Protein 3NZB (pdb70)

Radius of gyration: 16.57 Å; Cα contacts (8 Å, |Δi|>4): 378; chains: 1; bounding box: 36×42×30 Å

Foldseek 3Di:
DLLPAFEEEEAEAEPQQFGAAPLEGPDDDPVVVVVVLLQQFDDDDVCVVAEGEEEEEEVSVVVHDPPVCPPPPPHQYEYADQDPDDDDDDNHHYYPAPSRVSVVCCVQADPVDRHHYDHYYYYDDQVNLVRSVVDPRHWKYWYKYKHDCPDHDGGRDDSCVDPVNPVFKDWDDQVVVCVNSVHDDDAAWDDDDPITIGIIMITGDD

Structure (mmCIF, N/CA/C/O backbone):
data_3NZB
#
_entry.id   3NZB
#
_cell.length_a   36.860
_cell.length_b   42.709
_cell.length_c   60.585
_cell.angle_alpha   90.00
_cell.angle_beta   94.62
_cell.angle_gamma   90.00
#
_symmetry.space_group_name_H-M   'P 1 21 1'
#
loop_
_entity.id
_entity.type
_entity.pdbx_description
1 polymer 'Dihydrofolate reductase'
2 non-polymer 'ethyl 6-{3-[(2,4-diamino-5-methylpyrido[2,3-d]pyrimidin-6-yl)methyl]-4-methoxyphenoxy}hexanoate'
3 non-polymer 'NADPH DIHYDRO-NICOTINAMIDE-ADENINE-DINUCLEOTIDE PHOSPHATE'
4 water water
#
loop_
_atom_site.group_PDB
_atom_site.id
_atom_site.type_symbol
_atom_site.label_atom_id
_atom_site.label_alt_id
_atom_site.label_comp_id
_atom_site.label_asym_id
_atom_site.label_entity_id
_atom_site.label_seq_id
_atom_site.pdbx_PDB_ins_code
_atom_site.Cartn_x
_atom_site.Cartn_y
_atom_site.Cartn_z
_atom_site.occupancy
_atom_site.B_iso_or_equiv
_atom_site.auth_seq_id
_atom_site.auth_comp_id
_atom_site.auth_asym_id
_atom_site.auth_atom_id
_atom_site.pdbx_PDB_model_num
ATOM 1 N N . MET A 1 1 ? -9.687 14.420 27.040 0.00 58.13 1 MET X N 1
ATOM 2 C CA . MET A 1 1 ? -9.210 15.240 25.881 0.00 58.43 1 MET X CA 1
ATOM 3 C C . MET A 1 1 ? -7.755 14.970 25.490 0.00 58.02 1 MET X C 1
ATOM 4 O O . MET A 1 1 ? -7.075 15.839 24.929 0.00 58.47 1 MET X O 1
ATOM 9 N N . ASN A 1 2 ? -7.279 13.761 25.763 0.00 56.95 2 ASN X N 1
ATOM 10 C CA . ASN A 1 2 ? -5.884 13.440 25.510 0.00 56.18 2 ASN X CA 1
ATOM 11 C C . ASN A 1 2 ? -5.734 11.965 25.169 0.00 55.04 2 ASN X C 1
ATOM 12 O O . ASN A 1 2 ? -4.762 11.564 24.536 0.00 55.09 2 ASN X O 1
ATOM 17 N N . GLN A 1 3 ? -6.785 11.231 25.541 0.00 53.61 3 GLN X N 1
ATOM 18 C CA . GLN A 1 3 ? -6.928 9.800 25.367 0.00 51.86 3 GLN X CA 1
ATOM 19 C C . GLN A 1 3 ? -7.777 9.519 24.091 0.00 50.12 3 GLN X C 1
ATOM 20 O O . GLN A 1 3 ? -8.723 8.755 24.139 0.00 50.17 3 GLN X O 1
ATOM 26 N N . GLN A 1 4 ? -7.456 10.162 22.964 0.00 47.17 4 GLN X N 1
ATOM 27 C CA . GLN A 1 4 ? -8.274 9.988 21.758 0.00 44.71 4 GLN X CA 1
ATOM 28 C C . GLN A 1 4 ? -7.479 9.359 20.602 0.00 42.02 4 GLN X C 1
ATOM 29 O O . GLN A 1 4 ? -7.596 9.785 19.437 0.00 42.70 4 GLN X O 1
ATOM 35 N N . LYS A 1 5 ? -6.442 8.410 21.065 1.00 28.00 5 LYS X N 1
ATOM 36 C CA . LYS A 1 5 ? -6.297 7.380 20.009 1.00 27.42 5 LYS X CA 1
ATOM 37 C C . LYS A 1 5 ? -5.557 6.212 20.675 1.00 25.67 5 LYS X C 1
ATOM 38 O O . LYS A 1 5 ? -4.817 6.421 21.633 1.00 23.84 5 LYS X O 1
ATOM 44 N N . SER A 1 6 ? -5.766 5.009 20.153 1.00 24.73 6 SER X N 1
ATOM 45 C CA . SER A 1 6 ? -4.852 3.881 20.474 1.00 21.97 6 SER X CA 1
ATOM 46 C C . SER A 1 6 ? -3.430 4.158 19.970 1.00 21.85 6 SER X C 1
ATOM 47 O O . SER A 1 6 ? -3.164 4.846 18.986 1.00 21.71 6 SER X O 1
ATOM 50 N N . LEU A 1 7 ? -2.488 3.491 20.594 1.00 17.29 7 LEU X N 1
ATOM 51 C CA . LEU A 1 7 ? -1.094 3.432 20.090 1.00 14.75 7 LEU X CA 1
ATOM 52 C C . LEU A 1 7 ? -0.835 2.074 19.490 1.00 13.33 7 LEU X C 1
ATOM 53 O O . LEU A 1 7 ? -1.383 1.061 20.012 1.00 12.96 7 LEU X O 1
ATOM 58 N N . THR A 1 8 ? 0.061 2.091 18.499 1.00 13.22 8 THR X N 1
ATOM 59 C CA . THR A 1 8 ? 0.617 0.882 17.864 1.00 11.47 8 THR X CA 1
ATOM 60 C C . THR A 1 8 ? 2.108 0.868 17.994 1.00 12.60 8 THR X C 1
ATOM 61 O O . THR A 1 8 ? 2.741 1.894 17.744 1.00 15.21 8 THR X O 1
ATOM 65 N N . LEU A 1 9 ? 2.707 -0.242 18.394 1.00 10.89 9 LEU X N 1
ATOM 66 C CA . LEU A 1 9 ? 4.149 -0.428 18.407 1.00 12.31 9 LEU X CA 1
ATOM 67 C C . LEU A 1 9 ? 4.588 -1.202 17.195 1.00 11.25 9 LEU X C 1
ATOM 68 O O . LEU A 1 9 ? 3.896 -2.145 16.825 1.00 12.19 9 LEU X O 1
ATOM 73 N N . ILE A 1 10 ? 5.675 -0.864 16.546 1.00 11.38 10 ILE X N 1
ATOM 74 C CA . ILE A 1 10 ? 6.181 -1.657 15.430 1.00 11.72 10 ILE X CA 1
ATOM 75 C C . ILE A 1 10 ? 7.669 -1.961 15.741 1.00 10.40 10 ILE X C 1
ATOM 76 O O . ILE A 1 10 ? 8.443 -1.054 16.161 1.00 13.24 10 ILE X O 1
ATOM 81 N N . VAL A 1 11 ? 8.019 -3.209 15.535 1.00 12.30 11 VAL X N 1
ATOM 82 C CA . VAL A 1 11 ? 9.289 -3.771 15.943 1.00 11.90 11 VAL X CA 1
ATOM 83 C C . VAL A 1 11 ? 9.673 -4.974 15.085 1.00 11.42 11 VAL X C 1
ATOM 84 O O . VAL A 1 11 ? 8.784 -5.685 14.576 1.00 12.60 11 VAL X O 1
ATOM 88 N N . ALA A 1 12 ? 10.979 -5.126 14.839 1.00 13.45 12 ALA X N 1
ATOM 89 C CA . ALA A 1 12 ? 11.584 -6.345 14.288 1.00 13.41 12 ALA X CA 1
ATOM 90 C C . ALA A 1 12 ? 12.404 -6.978 15.387 1.00 12.87 12 ALA X C 1
ATOM 91 O O . ALA A 1 12 ? 13.223 -6.276 16.060 1.00 14.27 12 ALA X O 1
ATOM 93 N N . LEU A 1 13 ? 12.203 -8.256 15.636 1.00 12.14 13 LEU X N 1
ATOM 94 C CA . LEU A 1 13 ? 12.801 -8.901 16.766 1.00 15.04 13 LEU X CA 1
ATOM 95 C C . LEU A 1 13 ? 13.116 -10.383 16.512 1.00 14.64 13 LEU X C 1
ATOM 96 O O . LEU A 1 13 ? 12.399 -11.067 15.747 1.00 14.66 13 LEU X O 1
ATOM 101 N N . THR A 1 14 ? 14.164 -10.892 17.173 1.00 15.79 14 THR X N 1
ATOM 102 C CA . THR A 1 14 ? 14.472 -12.314 17.052 1.00 16.10 14 THR X CA 1
ATOM 103 C C . THR A 1 14 ? 13.521 -13.133 17.898 1.00 17.21 14 THR X C 1
ATOM 104 O O . THR A 1 14 ? 12.758 -12.608 18.760 1.00 16.08 14 THR X O 1
ATOM 108 N N . THR A 1 15 ? 13.608 -14.443 17.710 1.00 18.40 15 THR X N 1
ATOM 109 C CA . THR A 1 15 ? 12.874 -15.379 18.570 1.00 19.45 15 THR X CA 1
ATOM 110 C C . THR A 1 15 ? 13.324 -15.358 20.031 1.00 20.53 15 THR X C 1
ATOM 111 O O . THR A 1 15 ? 12.656 -15.930 20.912 1.00 23.46 15 THR X O 1
ATOM 115 N N . SER A 1 16 ? 14.455 -14.712 20.336 1.00 18.71 16 SER X N 1
ATOM 116 C CA . SER A 1 16 ? 14.845 -14.455 21.692 1.00 18.28 16 SER X CA 1
ATOM 117 C C . SER A 1 16 ? 14.626 -13.047 22.138 1.00 16.67 16 SER X C 1
ATOM 118 O O . SER A 1 16 ? 15.219 -12.604 23.156 1.00 18.16 16 SER X O 1
ATOM 121 N N . TYR A 1 17 ? 13.845 -12.284 21.323 1.00 15.57 17 TYR X N 1
ATOM 122 C CA . TYR A 1 17 ? 13.431 -10.891 21.651 1.00 15.40 17 TYR X CA 1
ATOM 123 C C . TYR A 1 17 ? 14.521 -9.848 21.454 1.00 13.88 17 TYR X C 1
ATOM 124 O O . TYR A 1 17 ? 14.480 -8.754 21.932 1.00 15.04 17 TYR X O 1
ATOM 133 N N . GLY A 1 18 ? 15.568 -10.326 20.766 1.00 14.94 18 GLY X N 1
ATOM 134 C CA . GLY A 1 18 ? 16.662 -9.423 20.384 1.00 15.33 18 GLY X CA 1
ATOM 135 C C . GLY A 1 18 ? 16.268 -8.333 19.426 1.00 13.17 18 GLY X C 1
ATOM 136 O O . GLY A 1 18 ? 15.667 -8.683 18.398 1.00 15.82 18 GLY X O 1
ATOM 137 N N . ILE A 1 19 ? 16.549 -7.045 19.705 1.00 13.96 19 ILE X N 1
ATOM 138 C CA . ILE A 1 19 ? 16.192 -5.951 18.799 1.00 15.28 19 ILE X CA 1
ATOM 139 C C . ILE A 1 19 ? 17.394 -5.106 18.307 1.00 17.00 19 ILE X C 1
ATOM 140 O O . ILE A 1 19 ? 17.264 -4.338 17.397 1.00 17.24 19 ILE X O 1
ATOM 145 N N . GLY A 1 20 ? 18.526 -5.232 19.006 1.00 19.40 20 GLY X N 1
ATOM 146 C CA . GLY A 1 20 ? 19.579 -4.309 18.628 1.00 21.32 20 GLY X CA 1
ATOM 147 C C . GLY A 1 20 ? 20.907 -4.781 19.128 1.00 21.48 20 GLY X C 1
ATOM 148 O O . GLY A 1 20 ? 20.978 -5.613 19.963 1.00 21.94 20 GLY X O 1
ATOM 149 N N . ARG A 1 21 ? 21.934 -4.244 18.475 1.00 25.47 21 ARG X N 1
ATOM 150 C CA . ARG A 1 21 ? 23.337 -4.558 18.729 1.00 27.74 21 ARG X CA 1
ATOM 151 C C . ARG A 1 21 ? 24.187 -3.357 18.368 1.00 29.71 21 ARG X C 1
ATOM 152 O O . ARG A 1 21 ? 24.025 -2.713 17.303 1.00 28.13 21 ARG X O 1
ATOM 160 N N . SER A 1 22 ? 25.091 -3.067 19.297 1.00 31.06 22 SER X N 1
ATOM 161 C CA . SER A 1 22 ? 26.136 -2.072 19.137 1.00 32.39 22 SER X CA 1
ATOM 162 C C . SER A 1 22 ? 25.534 -0.774 18.638 1.00 33.08 22 SER X C 1
ATOM 163 O O . SER A 1 22 ? 26.080 -0.179 17.732 1.00 36.33 22 SER X O 1
ATOM 166 N N . ASN A 1 23 ? 24.411 -0.348 19.248 1.00 33.87 23 ASN X N 1
ATOM 167 C CA . ASN A 1 23 ? 23.551 0.812 18.847 1.00 33.58 23 ASN X CA 1
ATOM 168 C C . ASN A 1 23 ? 22.993 0.881 17.394 1.00 32.62 23 ASN X C 1
ATOM 169 O O . ASN A 1 23 ? 22.657 1.952 16.878 1.00 32.71 23 ASN X O 1
ATOM 174 N N . SER A 1 24 ? 22.816 -0.274 16.758 1.00 31.73 24 SER X N 1
ATOM 175 C CA . SER A 1 24 ? 22.147 -0.317 15.454 1.00 30.50 24 SER X CA 1
ATOM 176 C C . SER A 1 24 ? 21.310 -1.624 15.347 1.00 28.18 24 SER X C 1
ATOM 177 O O . SER A 1 24 ? 21.142 -2.308 16.331 1.00 27.17 24 SER X O 1
ATOM 180 N N . LEU A 1 25 ? 20.871 -1.977 14.139 1.00 29.53 25 LEU X N 1
ATOM 181 C CA . LEU A 1 25 ? 20.208 -3.285 13.873 1.00 29.66 25 LEU X CA 1
ATOM 182 C C . LEU A 1 25 ? 21.175 -4.376 13.523 1.00 31.71 25 LEU X C 1
ATOM 183 O O . LEU A 1 25 ? 22.055 -4.148 12.692 1.00 34.39 25 LEU X O 1
ATOM 188 N N . PRO A 1 26 ? 21.017 -5.592 14.083 1.00 31.48 26 PRO X N 1
ATOM 189 C CA . PRO A 1 26 ? 22.123 -6.378 13.565 1.00 32.05 26 PRO X CA 1
ATOM 190 C C . PRO A 1 26 ? 21.704 -7.286 12.448 1.00 30.23 26 PRO X C 1
ATOM 191 O O . PRO A 1 26 ? 22.094 -8.460 12.411 1.00 30.16 26 PRO X O 1
ATOM 195 N N . TRP A 1 27 ? 20.937 -6.737 11.525 1.00 29.13 27 TRP X N 1
ATOM 196 C CA . TRP A 1 27 ? 20.630 -7.422 10.290 1.00 27.55 27 TRP X CA 1
ATOM 197 C C . TRP A 1 27 ? 20.525 -6.317 9.260 1.00 30.08 27 TRP X C 1
ATOM 198 O O . TRP A 1 27 ? 20.361 -5.119 9.612 1.00 31.21 27 TRP X O 1
ATOM 209 N N . LYS A 1 28 ? 20.539 -6.736 8.000 1.00 31.68 28 LYS X N 1
ATOM 210 C CA . LYS A 1 28 ? 20.449 -5.884 6.814 1.00 32.51 28 LYS X CA 1
ATOM 211 C C . LYS A 1 28 ? 19.304 -6.397 5.918 1.00 32.72 28 LYS X C 1
ATOM 212 O O . LYS A 1 28 ? 19.474 -7.322 5.078 1.00 33.33 28 LYS X O 1
ATOM 218 N N . LEU A 1 29 ? 18.111 -5.860 6.136 1.00 30.25 29 LEU X N 1
ATOM 219 C CA . LEU A 1 29 ? 16.910 -6.318 5.430 1.00 29.66 29 LEU X CA 1
ATOM 220 C C . LEU A 1 29 ? 16.127 -5.186 4.706 1.00 29.45 29 LEU X C 1
ATOM 221 O O . LEU A 1 29 ? 15.216 -4.591 5.268 1.00 28.24 29 LEU X O 1
ATOM 226 N N . LYS A 1 30 ? 16.453 -4.880 3.446 1.00 27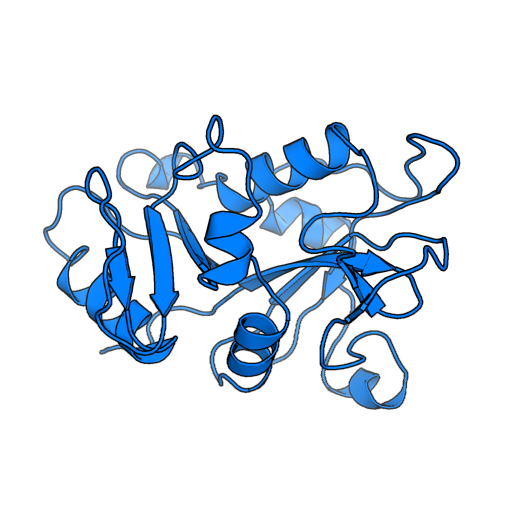.73 30 LYS X N 1
ATOM 227 C CA . LYS A 1 30 ? 15.808 -3.772 2.790 1.00 27.54 30 LYS X CA 1
ATOM 228 C C . LYS A 1 30 ? 14.296 -3.937 2.628 1.00 25.88 30 LYS X C 1
ATOM 229 O O . LYS A 1 30 ? 13.586 -2.972 2.756 1.00 26.13 30 LYS X O 1
ATOM 235 N N . LYS A 1 31 ? 13.813 -5.149 2.378 1.00 25.88 31 LYS X N 1
ATOM 236 C C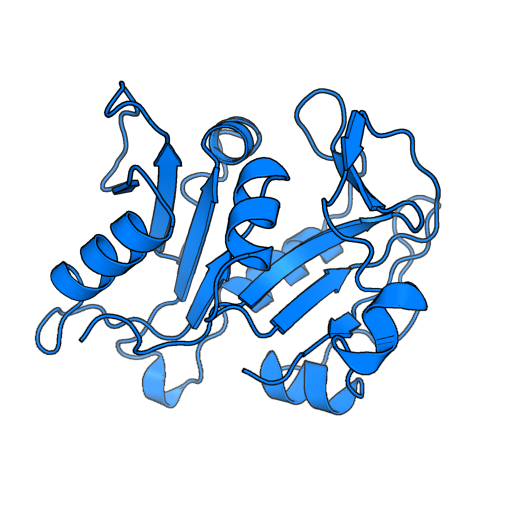A . LYS A 1 31 ? 12.354 -5.347 2.250 1.00 25.94 31 LYS X CA 1
ATOM 237 C C . LYS A 1 31 ? 11.630 -5.102 3.598 1.00 23.47 31 LYS X C 1
ATOM 238 O O . LYS A 1 31 ? 10.523 -4.545 3.617 1.00 24.67 31 LYS X O 1
ATOM 244 N N . GLU A 1 32 ? 12.289 -5.542 4.673 1.00 24.25 32 GLU X N 1
ATOM 245 C CA . GLU A 1 32 ? 11.764 -5.332 6.046 1.00 21.79 32 GLU X CA 1
ATOM 246 C C . GLU A 1 32 ? 11.706 -3.849 6.342 1.00 23.72 32 GLU X C 1
ATOM 247 O O . GLU A 1 32 ? 10.698 -3.376 6.820 1.00 21.18 32 GLU X O 1
ATOM 253 N N . ILE A 1 33 ? 12.743 -3.104 5.986 1.00 21.59 33 ILE X N 1
ATOM 254 C CA . ILE A 1 33 ? 12.617 -1.634 6.115 1.00 24.09 33 ILE X CA 1
ATOM 255 C C . ILE A 1 33 ? 11.499 -1.033 5.252 1.00 21.94 33 ILE X C 1
ATOM 256 O O . ILE A 1 33 ? 10.756 -0.144 5.673 1.00 22.84 33 ILE X O 1
ATOM 261 N N . SER A 1 34 ? 11.332 -1.554 4.025 1.00 23.13 34 SER X N 1
ATOM 262 C CA . SER A 1 34 ? 10.269 -1.029 3.179 1.00 23.31 34 SER X CA 1
ATOM 263 C C . SER A 1 34 ? 8.909 -1.316 3.743 1.00 21.81 34 SER X C 1
ATOM 264 O O . SER A 1 34 ? 7.993 -0.549 3.587 1.00 21.60 34 SER X O 1
ATOM 267 N N . TYR A 1 35 ? 8.797 -2.480 4.398 1.00 22.15 35 TYR X N 1
ATOM 268 C CA . TYR A 1 35 ? 7.565 -2.768 5.168 1.00 19.87 35 TYR X CA 1
ATOM 269 C C . TYR A 1 35 ? 7.303 -1.739 6.327 1.00 18.44 35 TYR X C 1
ATOM 270 O O . TYR A 1 35 ? 6.201 -1.242 6.490 1.00 17.88 35 TYR X O 1
ATOM 279 N N . PHE A 1 36 ? 8.342 -1.526 7.103 1.00 19.36 36 PHE X N 1
ATOM 280 C CA . PHE A 1 36 ? 8.231 -0.542 8.172 1.00 20.02 36 PHE X CA 1
ATOM 281 C C . PHE A 1 36 ? 7.784 0.803 7.622 1.00 20.93 36 PHE X C 1
ATOM 282 O O . PHE A 1 36 ? 6.836 1.422 8.091 1.00 20.64 36 PHE X O 1
ATOM 290 N N . LYS A 1 37 ? 8.407 1.198 6.504 1.00 21.67 37 LYS X N 1
ATOM 291 C CA . LYS A 1 37 ? 8.013 2.457 5.833 1.00 24.01 37 LYS X CA 1
ATOM 292 C C . LYS A 1 37 ? 6.530 2.430 5.348 1.00 24.24 37 LYS X C 1
ATOM 293 O O . LYS A 1 37 ? 5.743 3.377 5.584 1.00 23.86 37 LYS X O 1
ATOM 299 N N . ARG A 1 38 ? 6.101 1.352 4.658 1.00 22.74 38 ARG X N 1
ATOM 300 C CA . ARG A 1 38 ? 4.727 1.278 4.177 1.00 24.61 38 ARG X CA 1
ATOM 301 C C . ARG A 1 38 ? 3.777 1.357 5.346 1.00 24.13 38 ARG X C 1
ATOM 302 O O . ARG A 1 38 ? 2.732 2.023 5.321 1.00 23.92 38 ARG X O 1
ATOM 310 N N . VAL A 1 39 ? 4.070 0.563 6.375 1.00 21.99 39 VAL X N 1
ATOM 311 C CA . VAL A 1 39 ? 3.109 0.544 7.459 1.00 21.94 39 VAL X CA 1
ATOM 312 C C . VAL A 1 39 ? 3.030 1.889 8.195 1.00 20.80 39 VAL X C 1
ATOM 313 O O . VAL A 1 39 ? 1.927 2.367 8.489 1.00 19.57 39 VAL X O 1
ATOM 317 N N . THR A 1 40 ? 4.197 2.405 8.531 1.00 21.02 40 THR X N 1
ATOM 318 C CA . THR A 1 40 ? 4.193 3.708 9.265 1.00 21.63 40 THR X CA 1
ATOM 319 C C . THR A 1 40 ? 3.689 4.868 8.437 1.00 23.33 40 THR X C 1
ATOM 320 O O . THR A 1 40 ? 3.239 5.858 9.033 1.00 24.34 40 THR X O 1
ATOM 324 N N . SER A 1 41 ? 3.606 4.702 7.095 1.00 24.06 41 SER X N 1
ATOM 325 C CA . SER A 1 41 ? 3.185 5.844 6.230 1.00 26.85 41 SER X CA 1
ATOM 326 C C . SER A 1 41 ? 1.762 5.766 5.767 1.00 28.11 41 SER X C 1
ATOM 327 O O . SER A 1 41 ? 1.192 6.792 5.389 1.00 31.11 41 SER X O 1
ATOM 330 N N . PHE A 1 42 ? 1.180 4.568 5.793 1.00 29.34 42 PHE X N 1
ATOM 331 C CA . PHE A 1 42 ? -0.148 4.256 5.231 1.00 30.60 42 PHE X CA 1
ATOM 332 C C . PHE A 1 42 ? -1.322 5.001 5.867 1.00 31.15 42 PHE X C 1
ATOM 333 O O . PHE A 1 42 ? -1.631 4.858 7.074 1.00 30.29 42 PHE X O 1
ATOM 341 N N . VAL A 1 43 ? -2.006 5.797 5.043 1.00 30.77 43 VAL X N 1
ATOM 342 C CA . VAL A 1 43 ? -3.217 6.461 5.470 1.00 29.83 43 VAL X CA 1
ATOM 343 C C . VAL A 1 43 ? -4.296 6.142 4.427 1.00 31.35 43 VAL X C 1
ATOM 344 O O . VAL A 1 43 ? -4.020 6.290 3.284 1.00 33.06 43 VAL X O 1
ATOM 348 N N . PRO A 1 44 ? -5.496 5.693 4.833 1.00 33.17 44 PRO X N 1
ATOM 349 C CA . PRO A 1 44 ? -6.619 5.547 3.883 1.00 33.94 44 PRO X CA 1
ATOM 350 C C . PRO A 1 44 ? -6.823 6.784 2.987 1.00 34.48 44 PRO X C 1
ATOM 351 O O . PRO A 1 44 ? -6.725 7.933 3.433 1.00 33.42 44 PRO X O 1
ATOM 355 N N . THR A 1 45 ? -7.180 6.505 1.741 1.00 33.40 45 THR X N 1
ATOM 356 C CA . THR A 1 45 ? -7.128 7.511 0.670 1.00 33.41 45 THR X CA 1
ATOM 357 C C . THR A 1 45 ? -8.036 8.715 0.921 1.00 32.77 45 THR X C 1
ATOM 358 O O . THR A 1 45 ? -7.609 9.872 0.746 1.00 33.00 45 THR X O 1
ATOM 362 N N . PHE A 1 46 ? -9.258 8.475 1.380 1.00 32.87 46 PHE X N 1
ATOM 363 C CA . PHE A 1 46 ? -10.180 9.572 1.587 1.00 34.09 46 PHE X CA 1
ATOM 364 C C . PHE A 1 46 ? -9.645 10.564 2.622 1.00 34.63 46 PHE X C 1
ATOM 365 O O . PHE A 1 46 ? -9.756 11.776 2.425 1.00 33.93 46 PHE X O 1
ATOM 373 N N . ASP A 1 47 ? -9.072 10.003 3.705 1.00 36.23 47 ASP X N 1
ATOM 374 C CA . ASP A 1 47 ? -8.473 10.753 4.810 1.00 37.46 47 ASP X CA 1
ATOM 375 C C . ASP A 1 47 ? -7.143 11.420 4.376 1.00 37.69 47 ASP X C 1
ATOM 376 O O . ASP A 1 47 ? -6.695 12.423 4.958 1.00 37.64 47 ASP X O 1
ATOM 381 N N . SER A 1 48 ? -6.522 10.846 3.347 1.00 37.59 48 SER X N 1
ATOM 382 C CA . SER A 1 48 ? -5.099 11.129 3.027 1.00 37.72 48 SER X CA 1
ATOM 383 C C . SER A 1 48 ? -4.873 12.506 2.415 1.00 38.00 48 SER X C 1
ATOM 384 O O . SER A 1 48 ? -3.723 12.967 2.244 1.00 37.72 48 SER X O 1
ATOM 387 N N . PHE A 1 49 ? -5.989 13.173 2.132 1.00 37.50 49 PHE X N 1
ATOM 388 C CA . PHE A 1 49 ? -5.958 14.549 1.712 1.00 37.22 49 PHE X CA 1
ATOM 389 C C . PHE A 1 49 ? -5.341 15.429 2.800 1.00 37.35 49 PHE X C 1
ATOM 390 O O . PHE A 1 49 ? -4.483 16.267 2.501 1.00 37.64 49 PHE X O 1
ATOM 398 N N . GLU A 1 50 ? -5.729 15.190 4.060 1.00 36.62 50 GLU X N 1
ATOM 399 C CA . GLU A 1 50 ? -5.373 16.056 5.218 1.00 36.32 50 GLU X CA 1
ATOM 400 C C . GLU A 1 50 ? -4.645 15.373 6.418 1.00 34.81 50 GLU X C 1
ATOM 401 O O . GLU A 1 50 ? -4.067 16.058 7.295 1.00 35.67 50 GLU X O 1
ATOM 407 N N . SER A 1 51 ? -4.675 14.049 6.445 1.00 33.55 51 SER X N 1
ATOM 408 C CA . SER A 1 51 ? -4.173 13.246 7.592 1.00 31.40 51 SER X CA 1
ATOM 409 C C . SER A 1 51 ? -2.766 12.619 7.397 1.00 30.78 51 SER X C 1
ATOM 410 O O . SER A 1 51 ? -2.431 12.175 6.296 1.00 29.11 51 SER X O 1
ATOM 413 N N . MET A 1 52 ? -1.943 12.553 8.476 1.00 28.66 52 MET X N 1
ATOM 414 C CA . MET A 1 52 ? -0.586 11.939 8.462 1.00 28.31 52 MET X CA 1
ATOM 415 C C . MET A 1 52 ? -0.412 11.088 9.754 1.00 26.25 52 MET X C 1
ATOM 416 O O . MET A 1 52 ? -0.920 11.456 10.800 1.00 26.42 52 MET X O 1
ATOM 421 N N . ASN A 1 53 ? 0.469 10.112 9.676 1.00 25.62 53 ASN X N 1
ATOM 422 C CA . ASN A 1 53 ? 0.882 9.400 10.895 1.00 23.50 53 ASN X CA 1
ATOM 423 C C . ASN A 1 53 ? 2.082 9.986 11.621 1.00 22.94 53 ASN X C 1
ATOM 424 O O . ASN A 1 53 ? 2.902 10.752 11.094 1.00 23.09 53 ASN X O 1
ATOM 429 N N . VAL A 1 54 ? 2.227 9.546 12.892 1.00 20.61 54 VAL X N 1
ATOM 430 C CA . VAL A 1 54 ? 3.211 10.011 13.797 1.00 20.01 54 VAL X CA 1
ATOM 431 C C . VAL A 1 54 ? 4.107 8.823 14.144 1.00 18.15 54 VAL X C 1
ATOM 432 O O . VAL A 1 54 ? 3.560 7.696 14.329 1.00 18.75 54 VAL X O 1
ATOM 436 N N . VAL A 1 55 ? 5.402 9.011 14.173 1.00 17.66 55 VAL X N 1
ATOM 437 C CA . VAL A 1 55 ? 6.362 8.093 14.755 1.00 18.87 55 VAL X CA 1
ATOM 438 C C . VAL A 1 55 ? 7.001 8.668 15.980 1.00 20.69 55 VAL X C 1
ATOM 439 O O . VAL A 1 55 ? 7.583 9.775 15.972 1.00 21.97 55 VAL X O 1
ATOM 443 N N . LEU A 1 56 ? 6.835 7.953 17.076 1.00 18.32 56 LEU X N 1
ATOM 444 C CA . LEU A 1 56 ? 7.461 8.310 18.332 1.00 16.18 56 LEU X CA 1
ATOM 445 C C . LEU A 1 56 ? 8.664 7.432 18.523 1.00 19.07 56 LEU X C 1
ATOM 446 O O . LEU A 1 56 ? 8.548 6.204 18.421 1.00 17.94 56 LEU X O 1
ATOM 451 N N . MET A 1 57 ? 9.819 7.971 18.906 1.00 18.48 57 MET X N 1
ATOM 452 C CA . MET A 1 57 ? 11.009 7.194 19.124 1.00 19.80 57 MET X CA 1
ATOM 453 C C . MET A 1 57 ? 11.883 7.711 20.263 1.00 18.88 57 MET X C 1
ATOM 454 O O . MET A 1 57 ? 11.826 8.993 20.501 1.00 21.65 57 MET X O 1
ATOM 459 N N . GLY A 1 58 ? 12.672 6.848 20.892 1.00 20.48 58 GLY X N 1
ATOM 460 C CA . GLY A 1 58 ? 13.642 7.266 21.895 1.00 22.08 58 GLY X CA 1
ATOM 461 C C . GLY A 1 58 ? 14.775 8.034 21.206 1.00 24.58 58 GLY X C 1
ATOM 462 O O . GLY A 1 58 ? 14.983 7.976 19.975 1.00 23.95 58 GLY X O 1
ATOM 463 N N . ARG A 1 59 ? 15.480 8.790 22.041 1.00 27.51 59 ARG X N 1
ATOM 464 C CA . ARG A 1 59 ? 16.535 9.582 21.519 1.00 29.27 59 ARG X CA 1
ATOM 465 C C . ARG A 1 59 ? 17.638 8.640 20.993 1.00 28.95 59 ARG X C 1
ATOM 466 O O . ARG A 1 59 ? 18.198 8.957 19.945 1.00 31.82 59 ARG X O 1
ATOM 474 N N . LYS A 1 60 ? 17.922 7.507 21.665 1.00 29.98 60 LYS X N 1
ATOM 475 C CA . LYS A 1 60 ? 18.957 6.520 21.161 1.00 28.81 60 LYS X CA 1
ATOM 476 C C . LYS A 1 60 ? 18.609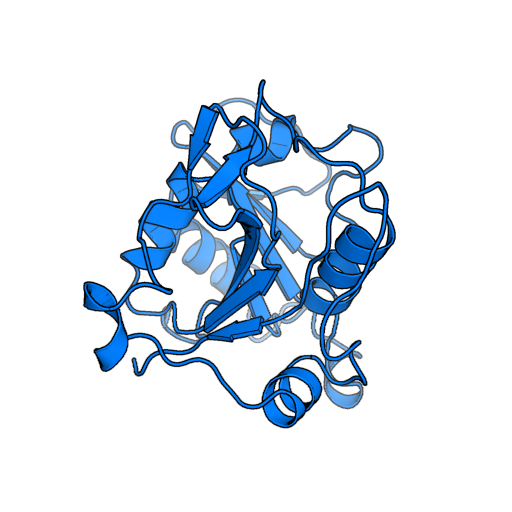 5.895 19.787 1.00 29.10 60 LYS X C 1
ATOM 477 O O . LYS A 1 60 ? 19.507 5.591 18.995 1.00 28.99 60 LYS X O 1
ATOM 483 N N . THR A 1 61 ? 17.312 5.710 19.511 1.00 26.30 61 THR X N 1
ATOM 484 C CA . THR A 1 61 ? 16.825 5.281 18.160 1.00 27.32 61 THR X CA 1
ATOM 485 C C . THR A 1 61 ? 16.998 6.368 17.161 1.00 27.50 61 THR X C 1
ATOM 486 O O . THR A 1 61 ? 17.302 6.144 15.954 1.00 28.29 61 THR X O 1
ATOM 490 N N . TRP A 1 62 ? 16.770 7.587 17.640 1.00 29.96 62 TRP X N 1
ATOM 491 C CA . TRP A 1 62 ? 16.926 8.750 16.820 1.00 31.10 62 TRP X CA 1
ATOM 492 C C . TRP A 1 62 ? 18.370 8.775 16.321 1.00 31.47 62 TRP X C 1
ATOM 493 O O . TRP A 1 62 ? 18.577 8.875 15.159 1.00 32.09 62 TRP X O 1
ATOM 504 N N . GLU A 1 63 ? 19.321 8.619 17.233 1.00 32.60 63 GLU X N 1
ATOM 505 C CA . GLU A 1 63 ? 20.760 8.658 16.872 1.00 34.60 63 GLU X CA 1
ATOM 506 C C . GLU A 1 63 ? 21.163 7.474 15.979 1.00 35.36 63 GLU X C 1
ATOM 507 O O . GLU A 1 63 ? 22.093 7.604 15.154 1.00 35.59 63 GLU X O 1
ATOM 513 N N . SER A 1 64 ? 20.444 6.347 16.133 1.00 34.70 64 SER X N 1
ATOM 514 C CA . SER A 1 64 ? 20.725 5.037 15.506 1.00 34.64 64 SER X CA 1
ATOM 515 C C . SER A 1 64 ? 20.447 5.037 14.033 1.00 34.64 64 SER X C 1
ATOM 516 O O . SER A 1 64 ? 21.042 4.266 13.267 1.00 34.32 64 SER X O 1
ATOM 519 N N . ILE A 1 65 ? 19.534 5.893 13.631 1.00 33.71 65 ILE X N 1
ATOM 520 C CA . ILE A 1 65 ? 19.069 5.943 12.248 1.00 32.96 65 ILE X CA 1
ATOM 521 C C . ILE A 1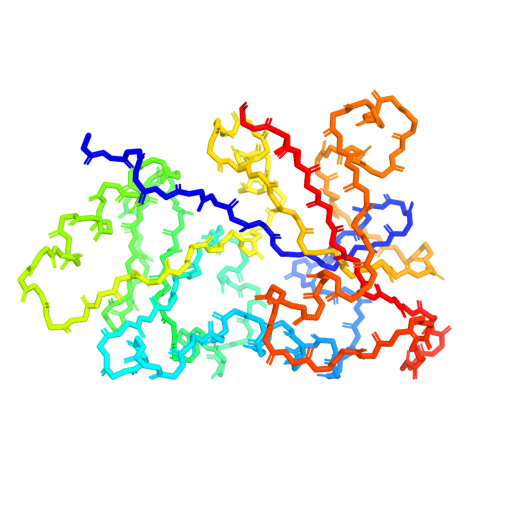 65 ? 20.091 6.787 11.510 1.00 34.42 65 ILE X C 1
ATOM 522 O O . ILE A 1 65 ? 20.465 7.853 12.005 1.00 35.17 65 ILE X O 1
ATOM 527 N N . PRO A 1 66 ? 20.587 6.277 10.364 1.00 34.47 66 PRO X N 1
ATOM 528 C CA . PRO A 1 66 ? 21.570 7.015 9.556 1.00 34.44 66 PRO X CA 1
ATOM 529 C C . PRO A 1 66 ? 21.091 8.403 9.231 1.00 35.13 66 PRO X C 1
ATOM 530 O O . PRO A 1 66 ? 19.940 8.600 8.864 1.00 35.16 66 PRO X O 1
ATOM 534 N N . LEU A 1 67 ? 21.998 9.365 9.368 1.00 35.87 67 LEU X N 1
ATOM 535 C CA . LEU A 1 67 ? 21.676 10.758 9.107 1.00 36.77 67 LEU X CA 1
ATOM 536 C C . LEU A 1 67 ? 20.827 11.018 7.855 1.00 36.04 67 LEU X C 1
ATOM 537 O O . LEU A 1 67 ? 19.951 11.853 7.874 1.00 34.47 67 LEU X O 1
ATOM 542 N N . GLN A 1 68 ? 21.111 10.309 6.769 1.00 36.53 68 GLN X N 1
ATOM 543 C CA . GLN A 1 68 ? 20.362 10.464 5.510 1.00 36.91 68 GLN X CA 1
ATOM 544 C C . GLN A 1 68 ? 18.857 10.289 5.679 1.00 37.73 68 GLN X C 1
ATOM 545 O O . GLN A 1 68 ? 18.089 10.869 4.935 1.00 38.20 68 GLN X O 1
ATOM 551 N N . PHE A 1 69 ? 18.455 9.468 6.661 1.00 38.06 69 PHE X N 1
ATOM 552 C CA . PHE A 1 69 ? 17.084 8.965 6.737 1.00 38.42 69 PHE X CA 1
ATOM 553 C C . PHE A 1 69 ? 16.225 9.679 7.799 1.00 39.13 69 PHE X C 1
ATOM 554 O O . PHE A 1 69 ? 15.129 9.220 8.154 1.00 40.08 69 PHE X O 1
ATOM 562 N N . ARG A 1 70 ? 16.709 10.829 8.254 1.00 38.70 70 ARG X N 1
ATOM 563 C CA . ARG A 1 70 ? 16.027 11.662 9.250 1.00 38.93 70 ARG X CA 1
ATOM 564 C C . ARG A 1 70 ? 15.666 13.089 8.761 1.00 37.70 70 ARG X C 1
ATOM 565 O O . ARG A 1 70 ? 16.319 13.635 7.861 1.00 37.92 70 ARG X O 1
ATOM 573 N N . PRO A 1 71 ? 14.596 13.685 9.333 1.00 36.74 71 PRO X N 1
ATOM 574 C CA . PRO A 1 71 ? 13.664 12.835 10.069 1.00 35.43 71 PRO X CA 1
ATOM 575 C C . PRO A 1 71 ? 13.046 11.805 9.138 1.00 34.39 71 PRO X C 1
ATOM 576 O O . PRO A 1 71 ? 12.985 11.966 7.911 1.00 34.02 71 PRO X O 1
ATOM 580 N N . LEU A 1 72 ? 12.578 10.720 9.711 1.00 31.55 72 LEU X N 1
ATOM 581 C CA . LEU A 1 72 ? 11.888 9.734 8.909 1.00 30.51 72 LEU X CA 1
ATOM 582 C C . LEU A 1 72 ? 10.820 10.436 8.045 1.00 29.95 72 LEU X C 1
ATOM 583 O O . LEU A 1 72 ? 9.923 11.120 8.531 1.00 30.55 72 LEU X O 1
ATOM 588 N N . LYS A 1 73 ? 10.972 10.305 6.721 1.00 31.58 73 LYS X N 1
ATOM 589 C CA . LYS A 1 73 ? 10.218 11.091 5.678 1.00 33.63 73 LYS X CA 1
ATOM 590 C C . LYS A 1 73 ? 8.740 11.653 5.722 1.00 33.18 73 LYS X C 1
ATOM 591 O O . LYS A 1 73 ? 8.552 12.834 5.940 1.00 36.07 73 LYS X O 1
ATOM 597 N N . GLY A 1 74 ? 7.685 10.906 5.442 1.00 34.45 74 GLY X N 1
ATOM 598 C CA . GLY A 1 74 ? 6.411 11.631 5.337 1.00 31.05 74 GLY X CA 1
ATOM 599 C C . GLY A 1 74 ? 5.563 11.400 6.592 1.00 30.13 74 GLY X C 1
ATOM 600 O O . GLY A 1 74 ? 4.395 11.169 6.492 1.00 30.55 74 GLY X O 1
ATOM 601 N N . ARG A 1 75 ? 6.205 11.428 7.748 1.00 29.92 75 ARG X N 1
ATOM 602 C CA . ARG A 1 75 ? 5.480 11.219 9.023 1.00 28.83 75 ARG X CA 1
ATOM 603 C C . ARG A 1 75 ? 5.954 12.320 10.016 1.00 28.43 75 ARG X C 1
ATOM 604 O O . ARG A 1 75 ? 6.995 12.936 9.873 1.00 30.18 75 ARG X O 1
ATOM 612 N N . ILE A 1 76 ? 5.207 12.512 11.074 1.00 26.99 76 ILE X N 1
ATOM 613 C CA . ILE A 1 76 ? 5.589 13.458 12.119 1.00 25.99 76 ILE X CA 1
ATOM 614 C C . ILE A 1 76 ? 6.497 12.810 13.124 1.00 24.26 76 ILE X C 1
ATOM 615 O O . ILE A 1 76 ? 6.041 11.780 13.746 1.00 24.42 76 ILE X O 1
ATOM 620 N N . ASN A 1 77 ? 7.754 13.215 13.273 1.00 24.46 77 ASN X N 1
ATOM 621 C CA . ASN A 1 77 ? 8.677 12.573 14.171 1.00 24.33 77 ASN X CA 1
ATOM 622 C C . ASN A 1 77 ? 8.525 13.339 15.463 1.00 24.52 77 ASN X C 1
ATOM 623 O O . ASN A 1 77 ? 8.331 14.593 15.475 1.00 24.69 77 ASN X O 1
ATOM 628 N N . VAL A 1 78 ? 8.549 12.589 16.545 1.00 23.33 78 VAL X N 1
ATOM 629 C CA . VAL A 1 78 ? 8.750 13.109 17.876 1.00 22.26 78 VAL X CA 1
ATOM 630 C C . VAL A 1 78 ? 9.758 12.264 18.571 1.00 23.75 78 VAL X C 1
ATOM 631 O O . VAL A 1 78 ? 9.606 11.010 18.568 1.00 23.25 78 VAL X O 1
ATOM 635 N N . VAL A 1 79 ? 10.842 12.862 19.073 1.00 23.01 79 VAL X N 1
ATOM 636 C CA . VAL A 1 79 ? 11.808 12.194 19.783 1.00 22.70 79 VAL X CA 1
ATOM 637 C C . VAL A 1 79 ? 11.517 12.385 21.276 1.00 23.63 79 VAL X C 1
ATOM 638 O O . VAL A 1 79 ? 11.271 13.528 21.734 1.00 24.20 79 VAL X O 1
ATOM 642 N N . ILE A 1 80 ? 11.473 11.288 22.020 1.00 23.22 80 ILE X N 1
ATOM 643 C CA . ILE A 1 80 ? 11.230 11.320 23.438 1.00 23.43 80 ILE X CA 1
ATOM 644 C C . ILE A 1 80 ? 12.575 11.374 24.167 1.00 26.41 80 ILE X C 1
ATOM 645 O O . ILE A 1 80 ? 13.399 10.467 24.010 1.00 26.67 80 ILE X O 1
ATOM 650 N N . THR A 1 81 ? 12.810 12.444 24.941 1.00 28.81 81 THR X N 1
ATOM 651 C CA . THR A 1 81 ? 14.008 12.498 25.834 1.00 32.67 81 THR X CA 1
ATOM 652 C C . THR A 1 81 ? 13.788 13.352 27.082 1.00 34.25 81 THR X C 1
ATOM 653 O O . THR A 1 81 ? 13.147 14.391 26.978 1.00 35.26 81 THR X O 1
ATOM 657 N N . ARG A 1 82 ? 14.396 12.900 28.192 1.00 36.53 82 ARG X N 1
ATOM 658 C CA . ARG A 1 82 ? 14.191 13.397 29.578 1.00 37.92 82 ARG X CA 1
ATOM 659 C C . ARG A 1 82 ? 15.020 14.628 29.875 1.00 38.67 82 ARG X C 1
ATOM 660 O O . ARG A 1 82 ? 15.138 15.033 31.046 1.00 40.17 82 ARG X O 1
ATOM 668 N N . ASN A 1 83 ? 15.679 15.197 29.190 0.00 37.78 83 ASN X N 1
ATOM 669 C CA . ASN A 1 83 ? 16.182 16.527 29.500 0.00 37.89 83 ASN X CA 1
ATOM 670 C C . ASN A 1 83 ? 16.117 17.420 28.257 0.00 38.82 83 ASN X C 1
ATOM 671 O O . ASN A 1 83 ? 16.791 17.149 27.254 0.00 38.89 83 ASN X O 1
ATOM 676 N N . GLU A 1 84 ? 15.274 18.455 28.328 0.00 39.96 84 GLU X N 1
ATOM 677 C CA . GLU A 1 84 ? 15.055 19.415 27.225 0.00 41.10 84 GLU X CA 1
ATOM 678 C C . GLU A 1 84 ? 16.374 19.747 26.539 0.00 41.52 84 GLU X C 1
ATOM 679 O O . GLU A 1 84 ? 16.563 20.832 25.976 0.00 41.29 84 GLU X O 1
ATOM 685 N N . SER A 1 85 ? 17.281 18.778 26.591 0.00 42.49 85 SER X N 1
ATOM 686 C CA . SER A 1 85 ? 18.665 18.925 26.135 0.00 43.23 85 SER X CA 1
ATOM 687 C C . SER A 1 85 ? 18.840 19.731 24.861 0.00 43.91 85 SER X C 1
ATOM 688 O O . SER A 1 85 ? 18.189 20.761 24.667 0.00 44.30 85 SER X O 1
ATOM 691 N N . LEU A 1 86 ? 19.733 19.255 23.996 0.00 44.60 86 LEU X N 1
ATOM 692 C CA . LEU A 1 86 ? 20.018 19.939 22.736 0.00 44.98 86 LEU X CA 1
ATOM 693 C C . LEU A 1 86 ? 19.937 19.026 21.498 0.00 45.37 86 LEU X C 1
ATOM 694 O O . LEU A 1 86 ? 20.886 18.313 21.157 0.00 45.32 86 LEU X O 1
ATOM 699 N N . ASP A 1 87 ? 18.786 19.065 20.834 0.00 45.66 87 ASP X N 1
ATOM 700 C CA . ASP A 1 87 ? 18.530 18.231 19.670 0.00 46.15 87 ASP X CA 1
ATOM 701 C C . ASP A 1 87 ? 18.954 18.919 18.373 0.00 46.38 87 ASP X C 1
ATOM 702 O O . ASP A 1 87 ? 19.970 18.554 17.785 0.00 46.58 87 ASP X O 1
ATOM 707 N N . LEU A 1 88 ? 18.174 19.899 17.916 0.00 46.74 88 LEU X N 1
ATOM 708 C CA . LEU A 1 88 ? 18.593 20.732 16.781 0.00 46.58 88 LEU X CA 1
ATOM 709 C C . LEU A 1 88 ? 17.982 20.271 15.457 0.00 46.87 88 LEU X C 1
ATOM 710 O O . LEU A 1 88 ? 18.705 19.882 14.534 0.00 47.04 88 LEU X O 1
ATOM 715 N N . GLY A 1 89 ? 16.658 20.333 15.355 0.00 46.98 89 GLY X N 1
ATOM 716 C CA . GLY A 1 89 ? 15.966 19.807 14.186 0.00 47.55 89 GLY X CA 1
ATOM 717 C C . GLY A 1 89 ? 15.123 20.752 13.340 0.00 48.04 89 GLY X C 1
ATOM 718 O O . GLY A 1 89 ? 14.634 21.784 13.811 0.00 48.22 89 GLY X O 1
ATOM 719 N N . ASN A 1 90 ? 14.936 20.350 12.085 0.00 48.35 90 ASN X N 1
ATOM 720 C CA . ASN A 1 90 ? 14.203 21.096 11.067 0.00 49.14 90 ASN X CA 1
ATOM 721 C C . ASN A 1 90 ? 12.676 20.988 11.269 0.00 48.66 90 ASN X C 1
ATOM 722 O O . ASN A 1 90 ? 11.965 20.416 10.447 0.00 49.24 90 ASN X O 1
ATOM 727 N N . GLY A 1 91 ? 12.180 21.526 12.379 0.00 47.66 91 GLY X N 1
ATOM 728 C CA . GLY A 1 91 ? 10.771 21.401 12.726 0.00 46.16 91 GLY X CA 1
ATOM 729 C C . GLY A 1 91 ? 10.481 20.200 13.602 0.00 45.12 91 GLY X C 1
ATOM 730 O O . GLY A 1 91 ? 9.314 19.944 13.911 0.00 45.16 91 GLY X O 1
ATOM 731 N N . ILE A 1 92 ? 11.545 19.503 14.035 0.00 44.00 92 ILE X N 1
ATOM 732 C CA . ILE A 1 92 ? 11.443 18.175 14.734 0.00 42.75 92 ILE X CA 1
ATOM 733 C C . ILE A 1 92 ? 11.205 18.167 16.247 0.00 41.49 92 ILE X C 1
ATOM 734 O O . ILE A 1 92 ? 12.107 18.455 17.060 0.00 42.06 92 ILE X O 1
ATOM 739 N N . HIS A 1 93 ? 10.379 17.627 16.743 1.00 33.42 93 HIS X N 1
ATOM 740 C CA . HIS A 1 93 ? 9.681 17.699 18.003 1.00 31.55 93 HIS X CA 1
ATOM 741 C C . HIS A 1 93 ? 10.322 16.846 19.032 1.00 31.12 93 HIS X C 1
ATOM 742 O O . HIS A 1 93 ? 10.856 15.741 18.790 1.00 28.50 93 HIS X O 1
ATOM 749 N N . SER A 1 94 ? 10.132 17.332 20.225 1.00 28.97 94 SER X N 1
ATOM 750 C CA . SER A 1 94 ? 10.774 16.868 21.383 1.00 28.32 94 SER X CA 1
ATOM 751 C C . SER A 1 94 ? 9.694 16.830 22.459 1.00 26.93 94 SER X C 1
ATOM 752 O O . SER A 1 94 ? 8.893 17.786 22.563 1.00 27.71 94 SER X O 1
ATOM 755 N N . ALA A 1 95 ? 9.707 15.747 23.241 1.00 26.37 95 ALA X N 1
ATOM 756 C CA . ALA A 1 95 ? 8.884 15.578 24.448 1.00 25.93 95 ALA X CA 1
ATOM 757 C C . ALA A 1 95 ? 9.549 14.727 25.514 1.00 25.10 95 ALA X C 1
ATOM 758 O O . ALA A 1 95 ? 10.393 13.843 25.253 1.00 27.13 95 ALA X O 1
ATOM 760 N N . LYS A 1 96 ? 9.187 14.974 26.773 1.00 24.63 96 LYS X N 1
ATOM 761 C CA . LYS A 1 96 ? 9.889 14.336 27.870 1.00 26.00 96 LYS X CA 1
ATOM 762 C C . LYS A 1 96 ? 9.295 12.970 28.281 1.00 24.26 96 LYS X C 1
ATOM 763 O O . LYS A 1 96 ? 9.838 12.283 29.117 1.00 23.69 96 LYS X O 1
ATOM 769 N N . SER A 1 97 ? 8.134 12.595 27.710 1.00 22.88 97 SER X N 1
ATOM 770 C CA . SER A 1 97 ? 7.512 11.316 27.991 1.00 20.83 97 SER X CA 1
ATOM 771 C C . SER A 1 97 ? 6.513 10.989 26.850 1.00 17.84 97 SER X C 1
ATOM 772 O O . SER A 1 97 ? 6.199 11.819 25.997 1.00 17.06 97 SER X O 1
ATOM 775 N N . LEU A 1 98 ? 6.055 9.727 26.820 1.00 17.48 98 LEU X N 1
ATOM 776 C CA . LEU A 1 98 ? 5.008 9.368 25.934 1.00 18.38 98 LEU X CA 1
ATOM 777 C C . LEU A 1 98 ? 3.768 10.246 26.102 1.00 18.20 98 LEU X C 1
ATOM 778 O O . LEU A 1 98 ? 3.223 10.762 25.104 1.00 16.44 98 LEU X O 1
ATOM 783 N N . ASP A 1 99 ? 3.300 10.478 27.350 1.00 17.39 99 ASP X N 1
ATOM 784 C CA . ASP A 1 99 ? 2.129 11.309 27.479 1.00 18.38 99 ASP X CA 1
ATOM 785 C C . ASP A 1 99 ? 2.361 12.777 27.131 1.00 16.54 99 ASP X C 1
ATOM 786 O O . ASP A 1 99 ? 1.482 13.438 26.645 1.00 16.32 99 ASP X O 1
ATOM 791 N N . HIS A 1 100 ? 3.570 13.251 27.396 1.00 17.27 100 HIS X N 1
ATOM 792 C CA . HIS A 1 100 ? 3.874 14.649 27.006 1.00 16.96 100 HIS X CA 1
ATOM 793 C C . HIS A 1 100 ? 3.935 14.771 25.481 1.00 17.97 100 HIS X C 1
ATOM 794 O O . HIS A 1 100 ? 3.562 15.812 24.952 1.00 19.69 100 HIS X O 1
ATOM 801 N N . ALA A 1 101 ? 4.356 13.701 24.809 1.00 16.68 101 ALA X N 1
ATOM 802 C CA . ALA A 1 101 ? 4.317 13.730 23.353 1.00 17.55 101 ALA X CA 1
ATOM 803 C C . ALA A 1 101 ? 2.909 13.747 22.821 1.00 16.66 101 ALA X C 1
ATOM 804 O O . ALA A 1 101 ? 2.542 14.546 21.936 1.00 16.50 101 ALA X O 1
ATOM 806 N N . LEU A 1 102 ? 2.045 12.940 23.416 1.00 17.11 102 LEU X N 1
ATOM 807 C CA . LEU A 1 102 ? 0.647 12.939 23.065 1.00 17.68 102 LEU X CA 1
ATOM 808 C C . LEU A 1 102 ? -0.016 14.309 23.238 1.00 18.04 102 LEU X C 1
ATOM 809 O O . LEU A 1 102 ? -0.745 14.785 22.345 1.00 19.81 102 LEU X O 1
ATOM 814 N N . GLU A 1 103 ? 0.269 14.954 24.364 1.00 18.78 103 GLU X N 1
ATOM 815 C CA . GLU A 1 103 ? -0.352 16.256 24.612 1.00 20.90 103 GLU X CA 1
ATOM 816 C C . GLU A 1 103 ? 0.212 17.261 23.628 1.00 20.03 103 GLU X C 1
ATOM 817 O O . GLU A 1 103 ? -0.550 18.117 23.116 1.00 20.03 103 GLU X O 1
ATOM 823 N N . LEU A 1 104 ? 1.509 17.182 23.369 1.00 19.73 104 LEU X N 1
ATOM 824 C CA . LEU A 1 104 ? 2.112 18.103 22.394 1.00 19.12 104 LEU X CA 1
ATOM 825 C C . LEU A 1 104 ? 1.545 17.915 21.007 1.00 20.76 104 LEU X C 1
ATOM 826 O O . LEU A 1 104 ? 1.439 18.892 20.226 1.00 21.85 104 LEU X O 1
ATOM 831 N N . LEU A 1 105 ? 1.186 16.658 20.684 1.00 21.00 105 LEU X N 1
ATOM 832 C CA . LEU A 1 105 ? 0.639 16.348 19.349 1.00 22.28 105 LEU X CA 1
ATOM 833 C C . LEU A 1 105 ? -0.791 16.896 19.207 1.00 22.58 105 LEU X C 1
ATOM 834 O O . LEU A 1 105 ? -1.136 17.515 18.179 1.00 23.62 105 LEU X O 1
ATOM 839 N N . TYR A 1 106 ? -1.644 16.667 20.208 1.00 23.05 106 TYR X N 1
ATOM 840 C CA . TYR A 1 106 ? -3.033 17.093 20.156 1.00 26.50 106 TYR X CA 1
ATOM 841 C C . TYR A 1 106 ? -3.118 18.633 20.202 1.00 26.92 106 TYR X C 1
ATOM 842 O O . TYR A 1 106 ? -3.925 19.219 19.480 1.00 29.25 106 TYR X O 1
ATOM 851 N N . ARG A 1 107 ? -2.214 19.275 20.941 1.00 26.27 107 ARG X N 1
ATOM 852 C CA . ARG A 1 107 ? -2.171 20.765 20.964 1.00 25.68 107 ARG X CA 1
ATOM 853 C C . ARG A 1 107 ? -1.763 21.340 19.576 1.00 26.79 107 ARG X C 1
ATOM 854 O O . ARG A 1 107 ? -2.357 22.318 19.059 1.00 26.21 107 ARG X O 1
ATOM 862 N N . THR A 1 108 ? -0.850 20.654 18.914 1.00 26.52 108 THR X N 1
ATOM 863 C CA . THR A 1 108 ? -0.245 21.143 17.667 1.00 28.21 108 THR X CA 1
ATOM 864 C C . THR A 1 108 ? -1.069 20.795 16.465 1.00 30.73 108 THR X C 1
ATOM 865 O O . THR A 1 108 ? -1.137 21.587 15.497 1.00 31.64 108 THR X O 1
ATOM 869 N N . TYR A 1 109 ? -1.712 19.625 16.508 1.00 31.67 109 TYR X N 1
ATOM 870 C CA . TYR A 1 109 ? -2.477 19.149 15.359 1.00 33.51 109 TYR X CA 1
ATOM 871 C C . TYR A 1 109 ? -3.958 19.045 15.703 1.00 36.33 109 TYR X C 1
ATOM 872 O O . TYR A 1 109 ? -4.539 17.966 15.726 1.00 37.51 109 TYR X O 1
ATOM 881 N N . GLY A 1 110 ? -4.572 20.199 15.976 1.00 39.06 110 GLY X N 1
ATOM 882 C CA . GLY A 1 110 ? -5.984 20.258 16.419 1.00 42.02 110 GLY X CA 1
ATOM 883 C C . GLY A 1 110 ? -7.072 20.216 15.345 1.00 42.66 110 GLY X C 1
ATOM 884 O O . GLY A 1 110 ? -6.784 20.101 14.159 1.00 44.27 110 GLY X O 1
ATOM 885 N N . SER A 1 111 ? -8.324 20.297 15.786 1.00 44.26 111 SER X N 1
ATOM 886 C CA . SER A 1 111 ? -9.533 20.523 14.942 1.00 45.31 111 SER X CA 1
ATOM 887 C C . SER A 1 111 ? -9.362 21.481 13.754 1.00 45.90 111 SER X C 1
ATOM 888 O O . SER A 1 111 ? -10.150 21.455 12.784 1.00 46.31 111 SER X O 1
ATOM 891 N N . GLU A 1 112 ? -8.353 22.346 13.835 1.00 45.87 112 GLU X N 1
ATOM 892 C CA . GLU A 1 112 ? -8.227 23.440 12.896 1.00 44.50 112 GLU X CA 1
ATOM 893 C C . GLU A 1 112 ? -6.953 23.405 12.058 1.00 44.65 112 GLU X C 1
ATOM 894 O O . GLU A 1 112 ? -6.990 23.832 10.901 1.00 45.66 112 GLU X O 1
ATOM 900 N N . SER A 1 113 ? -5.838 22.941 12.663 1.00 43.87 113 SER X N 1
ATOM 901 C CA . SER A 1 113 ? -4.518 22.744 12.031 1.00 42.21 113 SER X CA 1
ATOM 902 C C . SER A 1 113 ? -4.708 22.188 10.643 1.00 41.38 113 SER X C 1
ATOM 903 O O . SER A 1 113 ? -5.653 21.431 10.398 1.00 41.36 113 SER X O 1
ATOM 906 N N . SER A 1 114 ? -3.791 22.523 9.746 1.00 39.98 114 SER X N 1
ATOM 907 C CA . SER A 1 114 ? -3.903 22.073 8.373 1.00 40.70 114 SER X CA 1
ATOM 908 C C . SER A 1 114 ? -3.623 20.569 8.291 1.00 40.33 114 SER X C 1
ATOM 909 O O . SER A 1 114 ? -4.272 19.846 7.542 1.00 40.41 114 SER X O 1
ATOM 912 N N . VAL A 1 115 ? -2.677 20.115 9.095 1.00 38.91 115 VAL X N 1
ATOM 913 C CA . VAL A 1 115 ? -2.347 18.682 9.159 1.00 37.07 115 VAL X CA 1
ATOM 914 C C . VAL A 1 115 ? -3.060 17.992 10.335 1.00 35.57 115 VAL X C 1
ATOM 915 O O . VAL A 1 115 ? -3.084 18.544 11.419 1.00 34.56 115 VAL X O 1
ATOM 919 N N . GLN A 1 116 ? -3.615 16.786 10.094 1.00 33.63 116 GLN X N 1
ATOM 920 C CA . GLN A 1 116 ? -4.456 16.032 11.028 1.00 32.12 116 GLN X CA 1
ATOM 921 C C . GLN A 1 116 ? -3.866 14.637 11.291 1.00 29.43 116 GLN X C 1
ATOM 922 O O . GLN A 1 116 ? -3.251 14.070 10.412 1.00 29.05 116 GLN X O 1
ATOM 928 N N . ILE A 1 117 ? -4.015 14.106 12.514 1.00 27.56 117 ILE X N 1
ATOM 929 C CA . ILE A 1 117 ? -3.265 12.862 12.837 1.00 25.41 117 ILE X CA 1
ATOM 930 C C . ILE A 1 117 ? -4.169 11.699 12.506 1.00 24.10 117 ILE X C 1
ATOM 931 O O . ILE A 1 117 ? -5.316 11.697 12.889 1.00 25.25 117 ILE X O 1
ATOM 936 N N . ASN A 1 118 ? -3.636 10.717 11.755 1.00 25.37 118 ASN X N 1
ATOM 937 C CA . ASN A 1 118 ? -4.305 9.414 11.539 1.00 22.81 118 ASN X CA 1
ATOM 938 C C . ASN A 1 118 ? -3.921 8.408 12.654 1.00 21.63 118 ASN X C 1
ATOM 939 O O . ASN A 1 118 ? -4.669 8.310 13.637 1.00 23.35 118 ASN X O 1
ATOM 944 N N . ARG A 1 119 ? -2.807 7.708 12.473 1.00 20.43 119 ARG X N 1
ATOM 945 C CA . ARG A 1 119 ? -2.310 6.732 13.485 1.00 20.60 119 ARG X CA 1
ATOM 946 C C . ARG A 1 119 ? -0.998 7.177 14.140 1.00 19.31 119 ARG X C 1
ATOM 947 O O . ARG A 1 119 ? -0.155 7.870 13.582 1.00 18.37 119 ARG X O 1
ATOM 955 N N . ILE A 1 120 ? -0.810 6.710 15.400 1.00 17.64 120 ILE X N 1
ATOM 956 C CA . ILE A 1 120 ? 0.415 6.973 16.128 1.00 17.76 120 ILE X CA 1
ATOM 957 C C . ILE A 1 120 ? 1.131 5.658 16.374 1.00 15.36 120 ILE X C 1
ATOM 958 O O . ILE A 1 120 ? 0.538 4.704 16.954 1.00 16.49 120 ILE X O 1
ATOM 963 N N . PHE A 1 121 ? 2.392 5.595 16.018 1.00 13.92 121 PHE X N 1
ATOM 964 C CA . PHE A 1 121 ? 3.333 4.454 16.168 1.00 14.44 121 PHE X CA 1
ATOM 965 C C . PHE A 1 121 ? 4.413 4.771 17.123 1.00 14.47 121 PHE X C 1
ATOM 966 O O . PHE A 1 121 ? 5.015 5.882 17.073 1.00 16.98 121 PHE X O 1
ATOM 974 N N . VAL A 1 122 ? 4.779 3.807 17.972 1.00 14.12 122 VAL X N 1
ATOM 975 C CA . VAL A 1 122 ? 5.996 3.785 18.761 1.00 13.67 122 VAL X CA 1
ATOM 976 C C . VAL A 1 122 ? 6.964 2.898 18.003 1.00 14.84 122 VAL X C 1
ATOM 977 O O . VAL A 1 122 ? 6.689 1.730 17.689 1.00 14.79 122 VAL X O 1
ATOM 981 N N . ILE A 1 123 ? 8.101 3.476 17.628 1.00 14.77 123 ILE X N 1
ATOM 982 C CA . ILE A 1 123 ? 9.024 2.757 16.728 1.00 15.13 123 ILE X CA 1
ATOM 983 C C . ILE A 1 123 ? 10.326 2.348 17.384 1.00 15.82 123 ILE X C 1
ATOM 984 O O . ILE A 1 123 ? 11.188 1.771 16.713 1.00 16.52 123 ILE X O 1
ATOM 989 N N . GLY A 1 124 ? 10.480 2.521 18.721 1.00 16.01 124 GLY X N 1
ATOM 990 C CA . GLY A 1 124 ? 11.613 1.979 19.518 1.00 17.35 124 GLY X CA 1
ATOM 991 C C . GLY A 1 124 ? 12.323 3.108 20.236 1.00 16.04 124 GLY X C 1
ATOM 992 O O . GLY A 1 124 ? 11.886 4.246 20.052 1.00 19.74 124 GLY X O 1
ATOM 993 N N . GLY A 1 125 ? 13.328 2.749 21.057 1.00 17.01 125 GLY X N 1
ATOM 994 C CA . GLY A 1 125 ? 13.894 1.461 21.226 1.00 17.41 125 GLY X CA 1
ATOM 995 C C . GLY A 1 125 ? 13.389 0.797 22.473 1.00 17.84 125 GLY X C 1
ATOM 996 O O . GLY A 1 125 ? 12.211 1.041 22.816 1.00 17.38 125 GLY X O 1
ATOM 997 N N . ALA A 1 126 ? 14.185 -0.033 23.157 1.00 18.21 126 ALA X N 1
ATOM 998 C CA . ALA A 1 126 ? 13.672 -0.866 24.254 1.00 19.61 126 ALA X CA 1
ATOM 999 C C . ALA A 1 126 ? 13.091 0.016 25.364 1.00 18.65 126 ALA X C 1
ATOM 1000 O O . ALA A 1 126 ? 12.113 -0.385 25.972 1.00 18.07 126 ALA X O 1
ATOM 1002 N N . GLN A 1 127 ? 13.735 1.136 25.699 1.00 21.31 127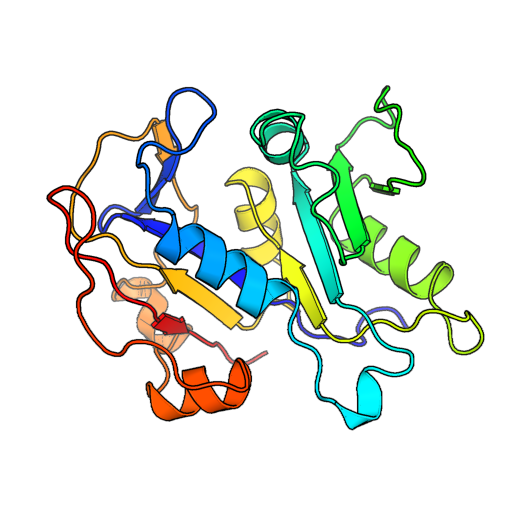 GLN X N 1
ATOM 1003 C CA . GLN A 1 127 ? 13.257 1.908 26.828 1.00 20.48 127 GLN X CA 1
ATOM 1004 C C . GLN A 1 127 ? 11.872 2.530 26.517 1.00 19.19 127 GLN X C 1
ATOM 1005 O O . GLN A 1 127 ? 10.923 2.466 27.330 1.00 19.98 127 GLN X O 1
ATOM 1011 N N . LEU A 1 128 ? 11.757 3.074 25.330 1.00 18.04 128 LEU X N 1
ATOM 1012 C CA . LEU A 1 128 ? 10.454 3.594 24.882 1.00 18.15 128 LEU X CA 1
ATOM 1013 C C . LEU A 1 128 ? 9.437 2.465 24.677 1.00 16.88 128 LEU X C 1
ATOM 1014 O O . LEU A 1 128 ? 8.214 2.675 25.034 1.00 16.77 128 LEU X O 1
ATOM 1019 N N . TYR A 1 129 ? 9.871 1.315 24.183 1.00 14.58 129 TYR X N 1
ATOM 1020 C CA . TYR A 1 129 ? 8.941 0.183 24.070 1.00 13.99 129 TYR X CA 1
ATOM 1021 C C . TYR A 1 129 ? 8.391 -0.218 25.467 1.00 15.43 129 TYR X C 1
ATOM 1022 O O . TYR A 1 129 ? 7.231 -0.583 25.635 1.00 14.45 129 TYR X O 1
ATOM 1031 N N . LYS A 1 130 ? 9.243 -0.176 26.485 1.00 16.26 130 LYS X N 1
ATOM 1032 C CA . LYS A 1 130 ? 8.819 -0.538 27.809 1.00 18.48 130 LYS X CA 1
ATOM 1033 C C . LYS A 1 130 ? 7.774 0.452 28.300 1.00 15.86 130 LYS X C 1
ATOM 1034 O O . LYS A 1 130 ? 6.711 0.002 28.813 1.00 16.41 130 LYS X O 1
ATOM 1040 N N . ALA A 1 131 ? 7.943 1.752 28.086 1.00 15.69 131 ALA X N 1
ATOM 1041 C CA . ALA A 1 131 ? 6.941 2.739 28.449 1.00 16.00 131 ALA X CA 1
ATOM 1042 C C . ALA A 1 131 ? 5.612 2.456 27.689 1.00 14.55 131 ALA X C 1
ATOM 1043 O O . ALA A 1 131 ? 4.487 2.559 28.235 1.00 17.25 131 ALA X O 1
ATOM 1045 N N . ALA A 1 132 ? 5.753 2.062 26.407 1.00 14.32 132 ALA X N 1
ATOM 1046 C CA . ALA A 1 132 ? 4.527 1.862 25.618 1.00 14.34 132 ALA X CA 1
ATOM 1047 C C . ALA A 1 132 ? 3.778 0.631 26.041 1.00 12.61 132 ALA X C 1
ATOM 1048 O O . ALA A 1 132 ? 2.571 0.702 26.168 1.00 13.17 132 ALA X O 1
ATOM 1050 N N . MET A 1 133 ? 4.484 -0.409 26.409 1.00 14.47 133 MET X N 1
ATOM 1051 C CA . MET A 1 133 ? 3.860 -1.637 26.895 1.00 14.67 133 MET X CA 1
ATOM 1052 C C . MET A 1 133 ? 3.082 -1.400 28.193 1.00 16.00 133 MET X C 1
ATOM 1053 O O . MET A 1 133 ? 2.065 -2.133 28.495 1.00 17.60 133 MET X O 1
ATOM 1058 N N . ASP A 1 134 ? 3.578 -0.424 28.976 1.00 13.89 134 ASP X N 1
ATOM 1059 C CA . ASP A 1 134 ? 2.935 -0.039 30.258 1.00 19.06 134 ASP X CA 1
ATOM 1060 C C . ASP A 1 134 ? 1.766 0.961 30.048 1.00 17.18 134 ASP X C 1
ATOM 1061 O O . ASP A 1 134 ? 0.928 1.214 30.926 1.00 21.39 134 ASP X O 1
ATOM 1066 N N . HIS A 1 135 ? 1.606 1.470 28.850 1.00 14.46 135 HIS X N 1
ATOM 1067 C CA . HIS A 1 135 ? 0.647 2.563 28.544 1.00 14.30 135 HIS X CA 1
ATOM 1068 C C . HIS A 1 135 ? -0.719 1.994 28.284 1.00 13.13 135 HIS X C 1
ATOM 1069 O O . HIS A 1 135 ? -0.844 1.007 27.487 1.00 14.39 135 HIS X O 1
ATOM 1076 N N . PRO A 1 136 ? -1.777 2.535 28.880 1.00 13.56 136 PRO X N 1
ATOM 1077 C CA . PRO A 1 136 ? -3.105 1.922 28.741 1.00 14.12 136 PRO X CA 1
ATOM 1078 C C . PRO A 1 136 ? -3.692 2.047 27.354 1.00 14.80 136 PRO X C 1
ATOM 1079 O O . PRO A 1 136 ? -4.707 1.370 27.100 1.00 17.18 136 PRO X O 1
ATOM 1083 N N . LYS A 1 137 ? -3.149 2.860 26.442 1.00 14.56 137 LYS X N 1
ATOM 1084 C CA . LYS A 1 137 ? -3.657 2.998 25.148 1.00 16.19 137 LYS X CA 1
ATOM 1085 C C . LYS A 1 137 ? -2.971 2.099 24.075 1.00 13.95 137 LYS X C 1
ATOM 1086 O O . LYS A 1 137 ? -3.392 2.045 22.931 1.00 13.88 137 LYS X O 1
ATOM 1092 N N . LEU A 1 138 ? -1.860 1.449 24.452 1.00 12.98 138 LEU X N 1
ATOM 1093 C CA . LEU A 1 138 ? -1.235 0.576 23.462 1.00 13.05 138 LEU X CA 1
ATOM 1094 C C . LEU A 1 138 ? -2.088 -0.692 23.312 1.00 13.04 138 LEU X C 1
ATOM 1095 O O . LEU A 1 138 ? -2.314 -1.412 24.29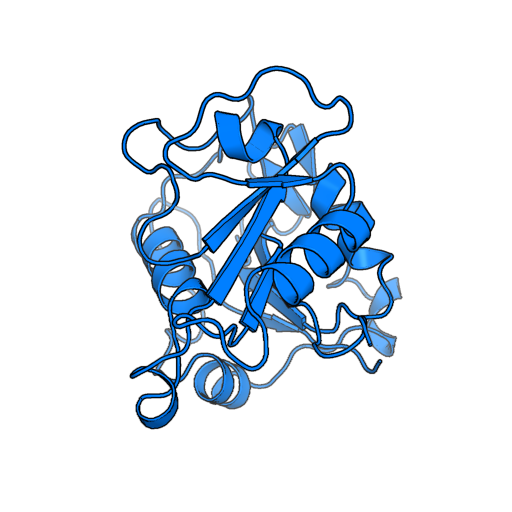8 1.00 15.04 138 LEU X O 1
ATOM 1100 N N . ASP A 1 139 ? -2.504 -1.022 22.086 1.00 12.00 139 ASP X N 1
ATOM 1101 C CA . ASP A 1 139 ? -3.296 -2.220 21.916 1.00 11.86 139 ASP X CA 1
ATOM 1102 C C . ASP A 1 139 ? -2.842 -3.070 20.702 1.00 11.58 139 ASP X C 1
ATOM 1103 O O . ASP A 1 139 ? -3.536 -4.053 20.373 1.00 14.09 139 ASP X O 1
ATOM 1108 N N . ARG A 1 140 ? -1.690 -2.807 20.104 1.00 10.92 140 ARG X N 1
ATOM 1109 C CA . ARG A 1 140 ? -1.329 -3.430 18.821 1.00 11.01 140 ARG X CA 1
ATOM 1110 C C . ARG A 1 140 ? 0.164 -3.409 18.696 1.00 11.94 140 ARG X C 1
ATOM 1111 O O . ARG A 1 140 ? 0.804 -2.356 18.900 1.00 12.09 140 ARG X O 1
ATOM 1119 N N . ILE A 1 141 ? 0.678 -4.570 18.285 1.00 10.86 141 ILE X N 1
ATOM 1120 C CA . ILE A 1 141 ? 2.115 -4.698 18.000 1.00 10.02 141 ILE X CA 1
ATOM 1121 C C . ILE A 1 141 ? 2.207 -5.261 16.578 1.00 11.76 141 ILE X C 1
ATOM 1122 O O . ILE A 1 141 ? 1.687 -6.364 16.253 1.00 11.73 141 ILE X O 1
ATOM 1127 N N . MET A 1 142 ? 2.922 -4.507 15.730 1.00 10.29 142 MET X N 1
ATOM 1128 C CA . MET A 1 142 ? 3.338 -5.011 14.420 1.00 11.20 142 MET X CA 1
ATOM 1129 C C . MET A 1 142 ? 4.702 -5.590 14.586 1.00 12.67 142 MET X C 1
ATOM 1130 O O . MET A 1 142 ? 5.670 -4.850 14.726 1.00 12.81 142 MET X O 1
ATOM 1135 N N . ALA A 1 143 ? 4.793 -6.913 14.592 1.00 13.49 143 ALA X N 1
ATOM 1136 C CA . ALA A 1 143 ? 6.091 -7.608 14.906 1.00 12.60 143 ALA X CA 1
ATOM 1137 C C . ALA A 1 143 ? 6.583 -8.257 13.681 1.00 14.60 143 ALA X C 1
ATOM 1138 O O . ALA A 1 143 ? 5.848 -9.030 13.050 1.00 15.85 143 ALA X O 1
ATOM 1140 N N . THR A 1 144 ? 7.845 -8.030 13.331 1.00 13.23 144 THR X N 1
ATOM 1141 C CA . THR A 1 144 ? 8.541 -8.871 12.340 1.00 13.39 144 THR X CA 1
ATOM 1142 C C . THR A 1 144 ? 9.361 -9.853 13.112 1.00 14.16 144 THR X C 1
ATOM 1143 O O . THR A 1 144 ? 10.297 -9.450 13.850 1.00 12.92 144 THR X O 1
ATOM 1147 N N A ILE A 1 145 ? 9.040 -11.118 12.962 0.50 14.08 145 ILE X N 1
ATOM 1148 N N B ILE A 1 145 ? 8.985 -11.122 13.069 0.50 14.11 145 ILE X N 1
ATOM 1149 C CA A ILE A 1 145 ? 9.781 -12.157 13.664 0.50 13.74 145 ILE X CA 1
ATOM 1150 C CA B ILE A 1 145 ? 9.702 -12.180 13.827 0.50 14.64 145 ILE X CA 1
ATOM 1151 C C A ILE A 1 145 ? 10.924 -12.637 12.862 0.50 16.43 145 ILE X C 1
ATOM 1152 C C B ILE A 1 145 ? 10.841 -12.797 13.018 0.50 16.21 145 ILE X C 1
ATOM 1153 O O A ILE A 1 145 ? 10.779 -12.957 11.682 0.50 15.21 145 ILE X O 1
ATOM 1154 O O B ILE A 1 145 ? 10.607 -13.318 11.939 0.50 14.58 145 ILE X O 1
ATOM 1163 N N . ILE A 1 146 ? 12.067 -12.646 13.512 1.00 15.46 146 ILE X N 1
ATOM 1164 C CA . ILE A 1 146 ? 13.311 -13.084 12.820 1.00 18.50 146 ILE X CA 1
ATOM 1165 C C . ILE A 1 146 ? 13.749 -14.401 13.435 1.00 18.44 146 ILE X C 1
ATOM 1166 O O . ILE A 1 146 ? 14.029 -14.474 14.605 1.00 18.94 146 ILE X O 1
ATOM 1171 N N . TYR A 1 147 ? 13.713 -15.477 12.615 1.00 18.21 147 TYR X N 1
ATOM 1172 C CA . TYR A 1 147 ? 13.949 -16.837 13.084 1.00 20.35 147 TYR X CA 1
ATOM 1173 C C . TYR A 1 147 ? 15.414 -17.147 13.095 1.00 21.80 147 TYR X C 1
ATOM 1174 O O . TYR A 1 147 ? 15.902 -18.039 12.366 1.00 23.08 147 TYR X O 1
ATOM 1183 N N . LYS A 1 148 ? 16.134 -16.398 13.922 1.00 22.58 148 LYS X N 1
ATOM 1184 C CA . LYS A 1 148 ? 17.555 -16.673 14.142 1.00 24.33 148 LYS X CA 1
ATOM 1185 C C . LYS A 1 148 ? 17.898 -15.985 15.417 1.00 24.77 148 LYS X C 1
ATOM 1186 O O . LYS A 1 148 ? 17.532 -14.812 15.609 1.00 25.02 148 LYS X O 1
ATOM 1192 N N . ASP A 1 149 ? 18.664 -16.656 16.262 1.00 26.64 149 ASP X N 1
ATOM 1193 C CA . ASP A 1 149 ? 19.078 -16.095 17.569 1.00 27.81 149 ASP X CA 1
ATOM 1194 C C . ASP A 1 149 ? 20.378 -15.299 17.349 1.00 26.74 149 ASP X C 1
ATOM 1195 O O . ASP A 1 149 ? 21.440 -15.636 17.892 1.00 29.03 149 ASP X O 1
ATOM 1200 N N . ILE A 1 150 ? 20.277 -14.277 16.517 1.00 24.19 150 ILE X N 1
ATOM 1201 C CA . ILE A 1 150 ? 21.352 -13.290 16.207 1.00 25.09 150 ILE X CA 1
ATOM 1202 C C . ILE A 1 150 ? 21.778 -12.584 17.509 1.00 26.48 150 ILE X C 1
ATOM 1203 O O . ILE A 1 150 ? 20.939 -12.096 18.295 1.00 25.18 150 ILE X O 1
ATOM 1208 N N . HIS A 1 151 ? 23.087 -12.506 17.767 1.00 24.67 151 HIS X N 1
ATOM 1209 C CA . HIS A 1 151 ? 23.545 -11.810 18.970 1.00 24.18 151 HIS X CA 1
ATOM 1210 C C . HIS A 1 151 ? 23.066 -10.397 19.071 1.00 23.10 151 HIS X C 1
ATOM 1211 O O . HIS A 1 151 ? 23.280 -9.571 18.174 1.00 22.92 151 HIS X O 1
ATOM 1218 N N . CYS A 1 152 ? 22.366 -10.094 20.192 1.00 22.14 152 CYS X N 1
ATOM 1219 C CA . CYS A 1 152 ? 21.934 -8.753 20.443 1.00 20.18 152 CYS X CA 1
ATOM 1220 C C . CYS A 1 152 ? 22.369 -8.284 21.830 1.00 17.09 152 CYS X C 1
ATOM 1221 O O . CYS A 1 152 ? 22.602 -9.099 22.703 1.00 22.07 152 CYS X O 1
ATOM 1224 N N . ASP A 1 153 ? 22.396 -6.984 22.014 1.00 19.43 153 ASP X N 1
ATOM 1225 C CA . ASP A 1 153 ? 22.706 -6.475 23.376 1.00 22.40 153 ASP X CA 1
ATOM 1226 C C . ASP A 1 153 ? 21.563 -5.675 23.948 1.00 24.52 153 ASP X C 1
ATOM 1227 O O . ASP A 1 153 ? 21.654 -5.195 25.079 1.00 26.41 153 ASP X O 1
ATOM 1232 N N . VAL A 1 154 ? 20.464 -5.536 23.187 1.00 20.64 154 VAL X N 1
ATOM 1233 C CA . VAL A 1 154 ? 19.238 -4.863 23.675 1.00 19.98 154 VAL X CA 1
ATOM 1234 C C . VAL A 1 154 ? 18.075 -5.720 23.227 1.00 17.33 154 VAL X C 1
ATOM 1235 O O . VAL A 1 154 ? 18.077 -6.239 22.134 1.00 18.08 154 VAL X O 1
ATOM 1239 N N . PHE A 1 155 ? 17.083 -5.776 24.134 1.00 17.91 155 PHE X N 1
ATOM 1240 C CA . PHE A 1 155 ? 15.987 -6.753 24.017 1.00 17.65 155 PHE X CA 1
ATOM 1241 C C . PHE A 1 155 ? 14.678 -6.079 24.191 1.00 15.73 155 PHE X C 1
ATOM 1242 O O . PHE A 1 155 ? 14.502 -5.129 24.905 1.00 17.74 155 PHE X O 1
ATOM 1250 N N . PHE A 1 156 ? 13.702 -6.634 23.491 1.00 16.22 156 PHE X N 1
ATOM 1251 C CA . PHE A 1 156 ? 12.354 -6.111 23.724 1.00 14.22 156 PHE X CA 1
ATOM 1252 C C . PHE A 1 156 ? 11.943 -6.499 25.126 1.00 13.06 156 PHE X C 1
ATOM 1253 O O . PHE A 1 156 ? 12.136 -7.661 25.506 1.00 15.47 156 PHE X O 1
ATOM 1261 N N . PRO A 1 157 ? 11.200 -5.595 25.812 1.00 14.95 157 PRO X N 1
ATOM 1262 C CA . PRO A 1 157 ? 11.080 -5.736 27.276 1.00 16.37 157 PRO X CA 1
ATOM 1263 C C . PRO A 1 157 ? 10.003 -6.691 27.835 1.00 18.63 157 PRO X C 1
ATOM 1264 O O . PRO A 1 157 ? 10.030 -7.035 29.058 1.00 20.64 157 PRO X O 1
ATOM 1268 N N . LEU A 1 158 ? 9.109 -7.182 26.992 1.00 17.84 158 LEU X N 1
ATOM 1269 C CA . LEU A 1 158 ? 8.029 -8.031 27.535 1.00 17.53 158 LEU X CA 1
ATOM 1270 C C . LEU A 1 158 ? 7.835 -9.173 26.565 1.00 14.67 158 LEU X C 1
ATOM 1271 O O . LEU A 1 158 ? 7.745 -8.882 25.346 1.00 16.94 158 LEU X O 1
ATOM 1276 N N . LYS A 1 159 ? 7.772 -10.445 27.020 1.00 15.67 159 LYS X N 1
ATOM 1277 C CA . LYS A 1 159 ? 7.749 -11.604 26.126 1.00 16.14 159 LYS X CA 1
ATOM 1278 C C . LYS A 1 159 ? 6.295 -11.887 25.593 1.00 15.95 159 LYS X C 1
ATOM 1279 O O . LYS A 1 159 ? 5.651 -12.876 25.983 1.00 14.98 159 LYS X O 1
ATOM 1285 N N . PHE A 1 160 ? 5.840 -10.999 24.669 1.00 13.23 160 PHE X N 1
ATOM 1286 C CA . PHE A 1 160 ? 4.402 -10.936 24.404 1.00 13.23 160 PHE X CA 1
ATOM 1287 C C . PHE A 1 160 ? 4.042 -12.141 23.561 1.00 13.67 160 PHE X C 1
ATOM 1288 O O . PHE A 1 160 ? 2.843 -12.362 23.459 1.00 14.02 160 PHE X O 1
ATOM 1296 N N . ARG A 1 161 ? 4.963 -12.892 22.902 1.00 12.86 161 ARG X N 1
ATOM 1297 C CA . ARG A 1 161 ? 4.638 -14.083 22.122 1.00 11.46 161 ARG X CA 1
ATOM 1298 C C . ARG A 1 161 ? 4.703 -15.348 22.957 1.00 13.63 161 ARG X C 1
ATOM 1299 O O . ARG A 1 161 ? 4.405 -16.393 22.395 1.00 17.11 161 ARG X O 1
ATOM 1307 N N . ASP A 1 162 ? 5.010 -15.249 24.271 1.00 12.80 162 ASP X N 1
ATOM 1308 C CA . ASP A 1 162 ? 5.244 -16.476 25.044 1.00 14.74 162 ASP X CA 1
ATOM 1309 C C . ASP A 1 162 ? 3.982 -16.819 25.855 1.00 13.30 162 ASP X C 1
ATOM 1310 O O . ASP A 1 162 ? 3.016 -15.996 25.992 1.00 13.43 162 ASP X O 1
ATOM 1315 N N . LYS A 1 163 ? 3.927 -18.016 26.372 1.00 13.45 163 LYS X N 1
ATOM 1316 C CA . LYS A 1 163 ? 2.682 -18.534 27.016 1.00 12.37 163 LYS X CA 1
ATOM 1317 C C . LYS A 1 163 ? 2.248 -17.672 28.167 1.00 13.29 163 LYS X C 1
ATOM 1318 O O . LYS A 1 163 ? 0.997 -17.441 28.250 1.00 13.45 163 LYS X O 1
ATOM 1324 N N . GLU A 1 164 ? 3.160 -17.070 28.961 1.00 14.14 164 GLU X N 1
ATOM 1325 C CA . GLU A 1 164 ? 2.733 -16.316 30.125 1.00 15.98 164 GLU X CA 1
ATOM 1326 C C . GLU A 1 164 ? 1.831 -15.093 29.751 1.00 14.33 164 GLU X C 1
ATOM 1327 O O . GLU A 1 164 ? 1.086 -14.609 30.579 1.00 14.54 164 GLU X O 1
ATOM 1333 N N . TRP A 1 165 ? 1.975 -14.580 28.521 1.00 13.09 165 TRP X N 1
ATOM 1334 C CA . TRP A 1 165 ? 1.281 -13.395 28.039 1.00 13.60 165 TRP X CA 1
ATOM 1335 C C . TRP A 1 165 ? 0.147 -13.697 27.094 1.00 12.74 165 TRP X C 1
ATOM 1336 O O . TRP A 1 165 ? -0.468 -12.734 26.541 1.00 13.18 165 TRP X O 1
ATOM 1347 N N . SER A 1 166 ? -0.154 -14.958 26.893 1.00 12.91 166 SER X N 1
ATOM 1348 C CA . SER A 1 166 ? -1.027 -15.417 25.826 1.00 11.81 166 SER X CA 1
ATOM 1349 C C . SER A 1 166 ? -2.540 -15.214 26.160 1.00 12.57 166 SER X C 1
ATOM 1350 O O . SER A 1 166 ? -3.312 -15.355 25.199 1.00 13.83 166 SER X O 1
ATOM 1353 N N . SER A 1 167 ? -2.930 -14.891 27.366 1.00 13.35 167 SER X N 1
ATOM 1354 C CA . SER A 1 167 ? -4.354 -14.538 27.536 1.00 13.69 167 SER X CA 1
ATOM 1355 C C . SER A 1 167 ? -4.516 -13.055 27.222 1.00 14.19 167 SER X C 1
ATOM 1356 O O . SER A 1 167 ? -5.675 -12.623 26.994 1.00 17.76 167 SER X O 1
ATOM 1359 N N . VAL A 1 168 ? -3.438 -12.251 27.279 1.00 12.67 168 VAL X N 1
ATOM 1360 C CA . VAL A 1 168 ? -3.561 -10.787 27.000 1.00 12.06 168 VAL X CA 1
ATOM 1361 C C . VAL A 1 168 ? -3.288 -10.507 25.515 1.00 13.19 168 VAL X C 1
ATOM 1362 O O . VAL A 1 168 ? -3.992 -9.757 24.860 1.00 16.10 168 VAL X O 1
ATOM 1366 N N . TRP A 1 169 ? -2.184 -11.017 24.952 1.00 10.62 169 TRP X N 1
ATOM 1367 C CA . TRP A 1 169 ? -1.807 -10.755 23.567 1.00 10.76 169 TRP X CA 1
ATOM 1368 C C . TRP A 1 169 ? -2.103 -11.896 22.678 1.00 13.02 169 TRP X C 1
ATOM 1369 O O . TRP A 1 169 ? -1.768 -13.056 22.957 1.00 14.00 169 TRP X O 1
ATOM 1380 N N . LYS A 1 170 ? -2.804 -11.603 21.547 1.00 13.60 170 LYS X N 1
ATOM 1381 C CA . LYS A 1 170 ? -3.319 -12.625 20.618 1.00 15.64 170 LYS X CA 1
ATOM 1382 C C . LYS A 1 170 ? -2.808 -12.275 19.234 1.00 14.37 170 LYS X C 1
ATOM 1383 O O . LYS A 1 170 ? -2.836 -11.088 18.841 1.00 14.09 170 LYS X O 1
ATOM 1389 N N . LYS A 1 171 ? -2.334 -13.256 18.509 1.00 12.48 171 LYS X N 1
ATOM 1390 C CA . LYS A 1 171 ? -1.905 -13.088 17.159 1.00 14.26 171 LYS X CA 1
ATOM 1391 C C . LYS A 1 171 ? -3.127 -13.095 16.203 1.00 16.26 171 LYS X C 1
ATOM 1392 O O . LYS A 1 171 ? -3.965 -14.014 16.267 1.00 18.07 171 LYS X O 1
ATOM 1398 N N . GLU A 1 172 ? -3.202 -12.101 15.350 1.00 15.30 172 GLU X N 1
ATOM 1399 C CA . GLU A 1 172 ? -4.365 -11.931 14.419 1.00 16.36 172 GLU X CA 1
ATOM 1400 C C . GLU A 1 172 ? -4.126 -12.729 13.161 1.00 17.92 172 GLU X C 1
ATOM 1401 O O . GLU A 1 172 ? -2.987 -12.993 12.813 1.00 15.86 172 GLU X O 1
ATOM 1407 N N . LYS A 1 173 ? -5.225 -13.101 12.437 1.00 19.74 173 LYS X N 1
ATOM 1408 C CA . LYS A 1 173 ? -5.183 -13.669 11.084 1.00 21.35 173 LYS X CA 1
ATOM 1409 C C . LYS A 1 173 ? -4.410 -12.811 10.101 1.00 19.76 173 LYS X C 1
ATOM 1410 O O . LYS A 1 173 ? -4.460 -11.569 10.206 1.00 18.23 173 LYS X O 1
ATOM 1416 N N . HIS A 1 174 ? -3.668 -13.410 9.167 1.00 19.36 174 HIS X N 1
ATOM 1417 C CA . HIS A 1 174 ? -2.985 -12.607 8.184 1.00 20.45 174 HIS X CA 1
ATOM 1418 C C . HIS A 1 174 ? -3.897 -11.660 7.398 1.00 21.62 174 HIS X C 1
ATOM 1419 O O . HIS A 1 174 ? -3.487 -10.542 7.113 1.00 19.90 174 HIS X O 1
ATOM 1426 N N . SER A 1 175 ? -5.120 -12.105 7.064 1.00 22.59 175 SER X N 1
ATOM 1427 C CA . SER A 1 175 ? -6.012 -11.222 6.321 1.00 24.15 175 SER X CA 1
ATOM 1428 C C . SER A 1 175 ? -6.398 -9.978 7.151 1.00 23.08 175 SER X C 1
ATOM 1429 O O . SER A 1 175 ? -6.589 -8.873 6.582 1.00 25.11 175 SER X O 1
ATOM 1432 N N . ASP A 1 176 ? -6.472 -10.142 8.482 1.00 22.45 176 ASP X N 1
ATOM 1433 C CA . ASP A 1 176 ? -6.658 -8.983 9.367 1.00 22.72 176 ASP X CA 1
ATOM 1434 C C . ASP A 1 176 ? -5.440 -8.042 9.437 1.00 20.92 176 ASP X C 1
ATOM 1435 O O . ASP A 1 176 ? -5.613 -6.852 9.489 1.00 22.46 176 ASP X O 1
ATOM 1440 N N . LEU A 1 177 ? -4.227 -8.581 9.428 1.00 19.98 177 LEU X N 1
ATOM 1441 C CA . LEU A 1 177 ? -3.040 -7.790 9.261 1.00 21.82 177 LEU X CA 1
ATOM 1442 C C . LEU A 1 177 ? -3.129 -6.990 7.993 1.00 22.76 177 LEU X C 1
ATOM 1443 O O . LEU A 1 177 ? -3.082 -5.784 8.081 1.00 22.99 177 LEU X O 1
ATOM 1448 N N . GLU A 1 178 ? -3.337 -7.646 6.852 1.00 25.26 178 GLU X N 1
ATOM 1449 C CA . GLU A 1 178 ? -3.488 -6.935 5.548 1.00 26.27 178 GLU X CA 1
ATOM 1450 C C . GLU A 1 178 ? -4.642 -5.909 5.558 1.00 27.79 178 GLU X C 1
ATOM 1451 O O . GLU A 1 178 ? -4.459 -4.810 5.001 1.00 28.28 178 GLU X O 1
ATOM 1457 N N . SER A 1 179 ? -5.772 -6.204 6.219 1.00 27.57 179 SER X N 1
ATOM 1458 C CA . SER A 1 179 ? -6.926 -5.258 6.338 1.00 29.72 179 SER X CA 1
ATOM 1459 C C . SER A 1 179 ? -6.525 -4.004 7.117 1.00 30.12 179 SER X C 1
ATOM 1460 O O . SER A 1 179 ? -7.127 -2.924 6.943 1.00 31.10 179 SER X O 1
ATOM 1463 N N . TRP A 1 180 ? -5.572 -4.180 8.043 1.00 26.50 180 TRP X N 1
ATOM 1464 C CA . TRP A 1 180 ? -5.188 -3.085 8.952 1.00 25.24 180 TRP X CA 1
ATOM 1465 C C . TRP A 1 180 ? -4.187 -2.194 8.268 1.00 24.93 180 TRP X C 1
ATOM 1466 O O . TRP A 1 180 ? -4.328 -0.938 8.323 1.00 24.39 180 TRP X O 1
ATOM 1477 N N . VAL A 1 181 ? -3.145 -2.799 7.686 1.00 27.16 181 VAL X N 1
ATOM 1478 C CA . VAL A 1 181 ? -2.092 -2.198 6.864 1.00 29.22 181 VAL X CA 1
ATOM 1479 C C . VAL A 1 181 ? -2.560 -1.726 5.458 1.00 31.15 181 VAL X C 1
ATOM 1480 O O . VAL A 1 181 ? -1.817 -1.045 4.797 1.00 33.82 181 VAL X O 1
ATOM 1484 N N . GLY A 1 182 ? -3.776 -2.083 5.039 1.00 33.49 182 GLY X N 1
ATOM 1485 C CA . GLY A 1 182 ? -4.358 -1.593 3.762 1.00 35.16 182 GLY X CA 1
ATOM 1486 C C . GLY A 1 182 ? -3.773 -2.159 2.464 1.00 37.84 182 GLY X C 1
ATOM 1487 O O . GLY A 1 182 ? -4.088 -1.662 1.371 1.00 38.82 182 GLY X O 1
ATOM 1488 N N . THR A 1 183 ? -2.932 -3.183 2.552 1.00 38.54 183 THR X N 1
ATOM 1489 C CA . THR A 1 183 ? -2.397 -3.853 1.365 1.00 39.08 183 THR X CA 1
ATOM 1490 C C . THR A 1 183 ? -2.112 -5.316 1.598 1.00 39.14 183 THR X C 1
ATOM 1491 O O . THR A 1 183 ? -2.046 -5.775 2.757 1.00 37.83 183 THR X O 1
ATOM 1495 N N . LYS A 1 184 ? -1.92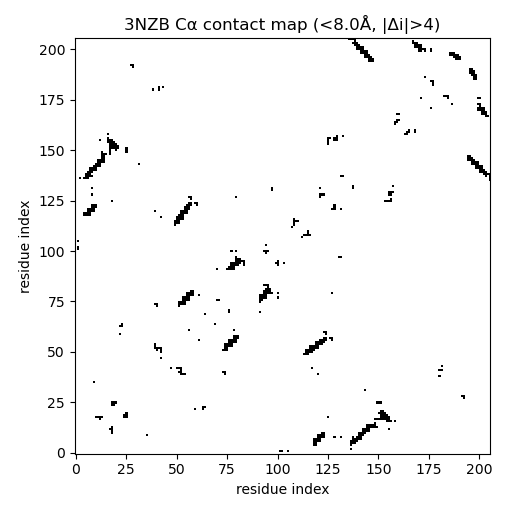6 -6.041 0.500 1.00 38.00 184 LYS X N 1
ATOM 1496 C CA . LYS A 1 184 ? -1.379 -7.386 0.524 1.00 38.21 184 LYS X CA 1
ATOM 1497 C C . LYS A 1 184 ? -0.008 -7.310 1.141 1.00 37.40 184 LYS X C 1
ATOM 1498 O O . LYS A 1 184 ? 0.781 -6.385 0.899 1.00 37.43 184 LYS X O 1
ATOM 1504 N N . VAL A 1 185 ? 0.252 -8.284 1.985 1.00 36.34 185 VAL X N 1
ATOM 1505 C CA . VAL A 1 185 ? 1.503 -8.322 2.703 1.00 34.12 185 VAL X CA 1
ATOM 1506 C C . VAL A 1 185 ? 1.993 -9.736 2.527 1.00 33.61 185 VAL X C 1
ATOM 1507 O O . VAL A 1 185 ? 1.227 -10.723 2.533 1.00 34.10 185 VAL X O 1
ATOM 1511 N N . PRO A 1 186 ? 3.291 -9.874 2.320 1.00 32.87 186 PRO X N 1
ATOM 1512 C CA . PRO A 1 186 ? 3.828 -11.194 2.217 1.00 33.79 186 PRO X CA 1
ATOM 1513 C C . PRO A 1 186 ? 3.323 -12.045 3.383 1.00 34.30 186 PRO X C 1
ATOM 1514 O O . PRO A 1 186 ? 3.311 -11.544 4.514 1.00 33.03 186 PRO X O 1
ATOM 1518 N N . HIS A 1 187 ? 2.861 -13.267 3.092 1.00 34.19 187 HIS X N 1
ATOM 1519 C CA . HIS A 1 187 ? 2.417 -14.220 4.118 1.00 35.07 187 HIS X CA 1
ATOM 1520 C C . HIS A 1 187 ? 3.370 -15.407 4.257 1.00 34.28 187 HIS X C 1
ATOM 1521 O O . HIS A 1 187 ? 3.684 -16.106 3.296 1.00 36.57 187 HIS X O 1
ATOM 1528 N N . GLY A 1 188 ? 3.817 -15.637 5.481 1.00 31.54 188 GLY X N 1
ATOM 1529 C CA . GLY A 1 188 ? 4.788 -16.672 5.774 1.00 29.51 188 GLY X CA 1
ATOM 1530 C C . GLY A 1 188 ? 6.232 -16.195 5.668 1.00 25.89 188 GLY X C 1
ATOM 1531 O O . GLY A 1 188 ? 6.496 -15.015 5.620 1.00 25.93 188 GLY X O 1
ATOM 1532 N N . LYS A 1 189 ? 7.141 -17.149 5.553 1.00 25.45 189 LYS X N 1
ATOM 1533 C CA . LYS A 1 189 ? 8.591 -16.897 5.630 1.00 23.77 189 LYS X CA 1
ATOM 1534 C C . LYS A 1 189 ? 9.209 -16.179 4.417 1.00 25.03 189 LYS X C 1
ATOM 1535 O O . LYS A 1 189 ? 8.929 -16.532 3.264 1.00 24.91 189 LYS X O 1
ATOM 1541 N N . ILE A 1 190 ? 9.922 -15.090 4.692 1.00 23.05 190 ILE X N 1
ATOM 1542 C CA . ILE A 1 190 ? 10.654 -14.302 3.731 1.00 24.81 190 ILE X CA 1
ATOM 1543 C C . ILE A 1 190 ? 12.141 -14.515 4.084 1.00 25.42 190 ILE X C 1
ATOM 1544 O O . ILE A 1 190 ? 12.541 -14.583 5.275 1.00 24.22 190 ILE X O 1
ATOM 1549 N N . ASN A 1 191 ? 12.937 -14.719 3.047 1.00 29.02 191 ASN X N 1
ATOM 1550 C CA . ASN A 1 191 ? 14.362 -14.920 3.208 1.00 30.34 191 ASN X CA 1
ATOM 1551 C C . ASN A 1 191 ? 15.094 -13.799 2.474 1.00 32.71 191 ASN X C 1
ATOM 1552 O O . ASN A 1 191 ? 14.998 -13.690 1.239 1.00 31.10 191 ASN X O 1
ATOM 1557 N N . GLU A 1 192 ? 15.728 -12.927 3.259 1.00 33.91 192 GLU X N 1
ATOM 1558 C CA . GLU A 1 192 ? 16.868 -12.113 2.856 1.00 38.13 192 GLU X CA 1
ATOM 1559 C C . GLU A 1 192 ? 18.017 -12.577 3.772 1.00 39.79 192 GLU X C 1
ATOM 1560 O O . GLU A 1 192 ? 17.803 -12.892 4.937 1.00 41.63 192 GLU X O 1
ATOM 1566 N N . ASP A 1 193 ? 19.216 -12.678 3.206 1.00 42.10 193 ASP X N 1
ATOM 1567 C CA . ASP A 1 193 ? 20.476 -12.983 3.927 1.00 42.17 193 ASP X CA 1
ATOM 1568 C C . ASP A 1 193 ? 20.599 -14.083 5.012 1.00 41.61 193 ASP X C 1
ATOM 1569 O O . ASP A 1 193 ? 21.090 -13.832 6.121 1.00 42.23 193 ASP X O 1
ATOM 1574 N N . GLY A 1 194 ? 20.210 -15.308 4.676 1.00 40.16 194 GLY X N 1
ATOM 1575 C CA . GLY A 1 194 ? 20.458 -16.469 5.544 1.00 39.39 194 GLY X CA 1
ATOM 1576 C C . GLY A 1 194 ? 19.499 -16.714 6.711 1.00 38.32 194 GLY X C 1
ATOM 1577 O O . GLY A 1 194 ? 19.650 -17.709 7.432 1.00 38.07 194 GLY X O 1
ATOM 1578 N N . PHE A 1 195 ? 18.514 -15.817 6.876 1.00 36.61 195 PHE X N 1
ATOM 1579 C CA . PHE A 1 195 ? 17.504 -15.849 7.961 1.00 35.32 195 PHE X CA 1
ATOM 1580 C C . PHE A 1 195 ? 16.098 -15.839 7.319 1.00 31.57 195 PHE X C 1
ATOM 1581 O O . PHE A 1 195 ? 15.870 -15.046 6.401 1.00 30.57 195 PHE X O 1
ATOM 1589 N N . ASP A 1 196 ? 15.169 -16.645 7.854 1.00 28.52 196 ASP X N 1
ATOM 1590 C CA . ASP A 1 196 ? 13.740 -16.527 7.586 1.00 26.96 196 ASP X CA 1
ATOM 1591 C C . ASP A 1 196 ? 13.186 -15.415 8.508 1.00 24.78 196 ASP X C 1
ATOM 1592 O O . ASP A 1 196 ? 13.638 -15.296 9.654 1.00 22.35 196 ASP X O 1
ATOM 1597 N N . TYR A 1 197 ? 12.254 -14.612 7.996 1.00 21.01 197 TYR X N 1
ATOM 1598 C CA . TYR A 1 197 ? 11.456 -13.737 8.873 1.00 19.53 197 TYR X CA 1
ATOM 1599 C C . TYR A 1 197 ? 10.012 -13.682 8.418 1.00 19.78 197 TYR X C 1
ATOM 1600 O O . TYR A 1 197 ? 9.710 -14.070 7.288 1.00 18.83 197 TYR X O 1
ATOM 1609 N N . GLU A 1 198 ? 9.102 -13.209 9.254 1.00 16.46 198 GLU X N 1
ATOM 1610 C CA . GLU A 1 198 ? 7.736 -13.093 8.792 1.00 17.69 198 GLU X CA 1
ATOM 1611 C C . GLU A 1 198 ? 7.015 -12.034 9.587 1.00 15.32 198 GLU X C 1
ATOM 1612 O O . GLU A 1 198 ? 7.394 -11.697 10.726 1.00 16.88 198 GLU X O 1
ATOM 1618 N N . PHE A 1 199 ? 5.989 -11.503 8.976 1.00 14.68 199 PHE X N 1
ATOM 1619 C CA . PHE A 1 199 ? 5.208 -10.413 9.532 1.00 13.81 199 PHE X CA 1
ATOM 1620 C C . PHE A 1 199 ? 4.015 -10.875 10.308 1.00 14.96 199 PHE X C 1
ATOM 1621 O O . PHE A 1 199 ? 3.255 -11.726 9.885 1.00 17.06 199 PHE X O 1
ATOM 1629 N N . GLU A 1 200 ? 3.824 -10.307 11.503 1.00 14.52 200 GLU X N 1
ATOM 1630 C CA . GLU A 1 200 ? 2.782 -10.705 12.465 1.00 13.81 200 GLU X CA 1
ATOM 1631 C C . GLU A 1 200 ? 2.139 -9.441 13.015 1.00 12.08 200 GLU X C 1
ATOM 1632 O O . GLU A 1 200 ? 2.786 -8.370 13.134 1.00 13.46 200 GLU X O 1
ATOM 1638 N N . MET A 1 201 ? 0.861 -9.589 13.377 1.00 12.62 201 MET X N 1
ATOM 1639 C CA . MET A 1 201 ? 0.147 -8.577 14.106 1.00 12.84 201 MET X CA 1
ATOM 1640 C C . MET A 1 201 ? -0.479 -9.145 15.356 1.00 11.55 201 MET X C 1
ATOM 1641 O O . MET A 1 201 ? -1.188 -10.145 15.268 1.00 13.29 201 MET X O 1
ATOM 1646 N N . TRP A 1 202 ? -0.217 -8.535 16.508 1.00 10.42 202 TRP X N 1
ATOM 1647 C CA . TRP A 1 202 ? -0.729 -8.937 17.765 1.00 10.97 202 TRP X CA 1
ATOM 1648 C C . TRP A 1 202 ? -1.562 -7.850 18.345 1.00 13.23 202 TRP X C 1
ATOM 1649 O O . TRP A 1 202 ? -1.256 -6.659 18.225 1.00 12.52 202 TRP X O 1
ATOM 1660 N N . THR A 1 203 ? -2.637 -8.225 19.019 1.00 14.05 203 THR X N 1
ATOM 1661 C CA . THR A 1 203 ? -3.484 -7.219 19.700 1.00 13.57 203 THR X CA 1
ATOM 1662 C C . THR A 1 203 ? -3.849 -7.582 21.136 1.00 12.94 203 THR X C 1
ATOM 1663 O O . THR A 1 203 ? -3.748 -8.763 21.500 1.00 15.28 203 THR X O 1
ATOM 1667 N N A ARG A 1 204 ? -4.236 -6.605 21.902 0.50 14.51 204 ARG X N 1
ATOM 1668 N N B ARG A 1 204 ? -4.138 -6.548 21.945 0.50 15.73 204 ARG X N 1
ATOM 1669 C CA A ARG A 1 204 ? -4.823 -6.931 23.134 0.50 14.66 204 ARG X CA 1
ATOM 1670 C CA B ARG A 1 204 ? -4.497 -6.596 23.378 0.50 17.10 204 ARG X CA 1
ATOM 1671 C C A ARG A 1 204 ? -6.058 -6.063 23.233 0.50 15.62 204 ARG X C 1
ATOM 1672 C C B ARG A 1 204 ? -5.842 -5.822 23.53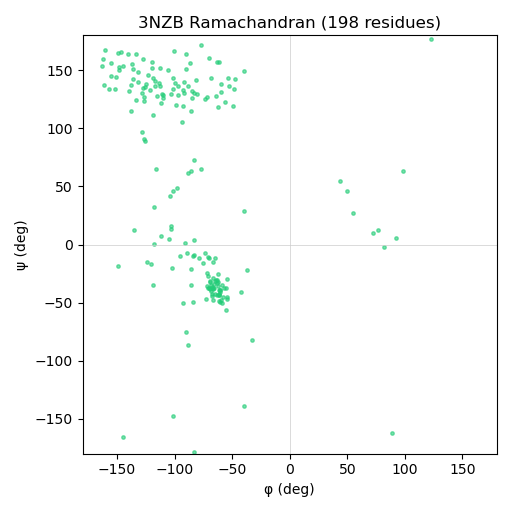6 0.50 17.51 204 ARG X C 1
ATOM 1673 O O A ARG A 1 204 ? -6.282 -5.173 22.429 0.50 16.76 204 ARG X O 1
ATOM 1674 O O B ARG A 1 204 ? -5.942 -4.738 23.025 0.50 18.23 204 ARG X O 1
ATOM 1689 N N . ASP A 1 205 ? -6.833 -6.372 24.235 1.00 15.58 205 ASP X N 1
ATOM 1690 C CA . ASP A 1 205 ? -8.065 -5.616 24.525 1.00 15.79 205 ASP X CA 1
ATOM 1691 C C . ASP A 1 205 ? -7.629 -4.446 25.447 1.00 18.60 205 ASP X C 1
ATOM 1692 O O . ASP A 1 205 ? -6.976 -4.665 26.459 1.00 21.08 205 ASP X O 1
ATOM 1697 N N . LEU A 1 206 ? -8.169 -3.248 25.196 1.00 18.79 206 LEU X N 1
ATOM 1698 C CA . LEU A 1 206 ? -7.973 -2.064 26.078 1.00 21.85 206 LEU X CA 1
ATOM 1699 C C . LEU A 1 206 ? -8.720 -2.274 27.398 1.00 23.73 206 LEU X C 1
ATOM 1700 O O . LEU A 1 206 ? -9.712 -2.998 27.426 1.00 21.51 206 LEU X O 1
#

Nearest PDB structures (foldseek):
  4ixg-assembly1_X  TM=1.001E+00  e=2.227E-41  Pneumocystis carinii
  1cd2-assembly1_A  TM=9.952E-01  e=1.743E-41  Pneumocystis carinii
  4ixf-assembly1_X  TM=9.986E-01  e=4.944E-41  Pneumocystis carinii
  3td8-assembly1_A  TM=1.002E+00  e=1.028E-38  Pneumocystis carinii
  4g8z-assembly1_X  TM=9.983E-01  e=1.899E-38  Pneumocystis jirovecii

Sequence (206 aa):
MNQQKSLTLIVALTTSYGIGRSNSLPWKLKKEISYFKRVTSFVPTFDSFESMNVVLMGRKTWESIPLQFRPLKGRINVVITRNESLDLGNGIHSAKSLDHALELLYRTYGSESSVQINRIFVIGGAQLYKAAMDHPKLDRIMATIIIYKDIHCDVFFPLKFRDKEWSSVWKKEKHSDLESWVGTKVPHGKINEDGFDYEFEMWTRRDL

B-factor: mean 26.65, std 10.24, range [9.28, 64.59]

Solvent-accessible surface area: 11523 Å² total; per-residue (Å²): 200,49,143,80,71,49,0,6,0,8,9,17,0,4,66,51,12,0,16,9,92,85,100,56,90,29,24,151,5,149,120,14,93,55,8,40,107,99,1,0,46,54,20,48,112,172,56,56,174,86,21,58,1,0,0,0,0,13,87,115,24,36,95,40,27,74,140,141,114,56,46,17,173,45,15,11,3,0,2,20,22,196,111,135,65,153,61,154,44,142,64,37,41,54,9,96,36,9,76,84,0,4,73,30,0,32,159,53,41,21,126,159,32,104,49,48,17,34,50,2,0,0,15,2,20,22,163,11,9,118,44,0,26,101,21,106,54,5,13,46,0,1,1,2,0,0,81,98,106,25,116,8,74,65,98,7,59,33,105,0,73,55,186,130,84,52,98,46,7,113,110,54,141,28,66,60,2,30,91,39,0,37,58,170,4,66,141,22,145,32,106,32,74,72,38,48,0,26,12,2,6,24,21,89,123,126

Secondary structure (DSSP, 8-state):
----S-EEEEEEEETT-EEEBTTB-SS--HHHHHHHHHHHH---TTGGGTEEEEEEEEHHHHHHS-GGG-S-TTSEEEEE-SS------SS-EEESSHHHHHHHHHHHS-SSSSSEEEEEEE---HHHHHHHHHSTTEEEEEEEEE-S----SEE-SS-TTSGGGTTT-EEPPHHHHHHHHTS----S-EEETTEEEEEEEEE---